Protein AF-0000000084339214 (afdb_homodimer)

pLDDT: mean 92.31, std 12.39, range [32.25, 98.81]

Nearest PDB structures (foldseek):
  2rc3-assembly2_B  TM=9.076E-01  e=1.197E-11  Nitrosomonas europaea ATCC 19718
  2ef7-assembly1_B-2  TM=7.495E-01  e=8.582E-13  Sulfurisphaera tokodaii str. 7
  2ef7-assembly1_A-2  TM=6.992E-01  e=1.395E-12  Sulfurisphaera tokodaii str. 7
  1pbj-assembly1_A  TM=8.982E-01  e=8.351E-11  Methanothermobacter thermautotrophicus str. Delta H
  6xyl-assembly1_F  TM=5.699E-01  e=2.642E-08  Toxoplasma gondii ME49

Radius of gyration: 18.7 Å; Cα contacts (8 Å, |Δi|>4): 569; chains: 2; bounding box: 54×54×38 Å

Solvent-accessible surface area (backbone atoms only — not comparable to full-atom values): 14047 Å² total; per-residue (Å²): 136,83,61,41,38,29,49,68,45,33,61,34,41,34,58,80,66,38,43,71,66,58,65,70,43,49,39,74,37,22,43,32,54,50,28,35,50,32,51,75,69,71,45,64,59,38,36,27,25,47,98,91,42,70,63,31,39,44,36,40,66,54,53,34,42,39,50,40,70,65,55,58,42,79,71,41,32,35,66,82,69,40,46,66,87,70,62,67,41,50,46,69,40,24,32,46,58,52,49,49,48,25,63,75,68,72,41,58,60,36,37,24,27,55,99,91,34,80,49,22,38,36,43,51,64,52,44,45,50,48,38,45,71,35,56,137,82,62,39,38,28,51,68,45,34,62,33,41,34,57,81,64,38,42,71,65,58,65,69,41,50,39,74,37,22,44,32,54,50,26,35,50,32,51,75,69,71,44,62,59,38,36,27,25,48,96,90,41,70,64,32,38,46,34,39,64,54,54,34,42,38,49,40,70,65,54,57,43,78,71,41,32,34,65,80,70,39,47,66,87,69,60,67,41,50,45,69,40,26,32,46,58,53,49,48,48,25,62,78,67,71,40,58,61,36,38,25,25,53,98,90,35,80,50,24,38,35,42,52,66,52,44,47,51,48,38,44,70,35,58

InterPro domains:
  IPR000644 CBS domain [PF00571] (14-67)
  IPR000644 CBS domain [PF00571] (80-132)
  IPR000644 CBS domain [PS51371] (82-135)
  IPR000644 CBS domain [SM00116] (21-68)
  IPR000644 CBS domain [SM00116] (85-132)
  IPR046342 CBS domain superfamily [G3DSA:3.10.580.10] (9-133)
  IPR046342 CBS domain superfamily [SSF54631] (14-132)
  IPR051257 Diverse Function CBS-Domain-Containing Protein [PTHR43080] (13-131)

Organism: Pseudonocardia thermophila (NCBI:txid1848)

Foldseek 3Di:
DPLAQPVVLQQFFPLVQFDWDDAQEEQFAFQVSVVVSCVVVVHFKGFYADPVGGQFMDGVVQSVVCVVVVHPRRGHGCNVRGHRPFAEEERNGGLNVVLVSCVVVVHQKHFYDDPRDGTGMDGVVSSVVSRSVSD/DPQALPVVLQQFFPLVQFDWDDAQEEQFAFQVSVVVSCVVVVHFKGFYADPVGGQFMDGVVQSVVCVVVVHPRRGHGCNVRGHRPFAEEERNGGLNVVLVSCVVVVHQKHFYDDPRDGTGMDGVVSSVVSRNVRD

Structure (mmCIF, N/CA/C/O backbone):
data_AF-0000000084339214-model_v1
#
loop_
_entity.id
_entity.type
_entity.pdbx_description
1 polymer 'CBS domain-containing protein'
#
loop_
_atom_site.group_PDB
_atom_site.id
_atom_site.type_symbol
_atom_site.label_atom_id
_atom_site.label_alt_id
_atom_site.label_comp_id
_atom_site.label_asym_id
_atom_site.label_entity_id
_atom_site.label_seq_id
_atom_site.pdbx_PDB_ins_code
_atom_site.Cartn_x
_atom_site.Cartn_y
_atom_site.Cartn_z
_atom_site.occupancy
_atom_site.B_iso_or_equiv
_atom_site.auth_seq_id
_atom_site.auth_comp_id
_atom_site.auth_asym_id
_atom_site.auth_atom_id
_atom_site.pdbx_PDB_model_num
ATOM 1 N N . MET A 1 1 ? -8.953 21.453 22.172 1 32.78 1 MET A N 1
ATOM 2 C CA . MET A 1 1 ? -7.516 21.234 22.016 1 32.78 1 MET A CA 1
ATOM 3 C C . MET A 1 1 ? -7.203 20.625 20.641 1 32.78 1 MET A C 1
ATOM 5 O O . MET A 1 1 ? -7.57 19.484 20.375 1 32.78 1 MET A O 1
ATOM 9 N N . THR A 1 2 ? -7.418 21.312 19.609 1 36.5 2 THR A N 1
ATOM 10 C CA . THR A 1 2 ? -7.699 21.25 18.172 1 36.5 2 THR A CA 1
ATOM 11 C C . THR A 1 2 ? -6.523 20.625 17.422 1 36.5 2 THR A C 1
ATOM 13 O O . THR A 1 2 ? -5.398 21.125 17.5 1 36.5 2 THR A O 1
ATOM 16 N N . ASP A 1 3 ? -6.41 19.312 17.172 1 39.59 3 ASP A N 1
ATOM 17 C CA . ASP A 1 3 ? -5.434 18.266 16.875 1 39.59 3 ASP A CA 1
ATOM 18 C C . ASP A 1 3 ? -4.723 18.547 15.547 1 39.59 3 ASP A C 1
ATOM 20 O O . ASP A 1 3 ? -5.289 18.312 14.469 1 39.59 3 ASP A O 1
ATOM 24 N N . THR A 1 4 ? -3.988 19.672 15.312 1 47.03 4 THR A N 1
ATOM 25 C CA . THR A 1 4 ? -3.207 20.297 14.25 1 47.03 4 THR A CA 1
ATOM 26 C C . THR A 1 4 ? -2.141 19.344 13.727 1 47.03 4 THR A C 1
ATOM 28 O O . THR A 1 4 ? -1.449 18.688 14.5 1 47.03 4 THR A O 1
ATOM 31 N N . ILE A 1 5 ? -2.305 18.75 12.539 1 51.34 5 ILE A N 1
ATOM 32 C CA . ILE A 1 5 ? -1.152 18.047 11.984 1 51.34 5 ILE A CA 1
ATOM 33 C C . ILE A 1 5 ? 0.118 18.844 12.242 1 51.34 5 ILE A C 1
ATOM 35 O O . ILE A 1 5 ? 0.119 20.078 12.109 1 51.34 5 ILE A O 1
ATOM 39 N N . ASP A 1 6 ? 0.95 18.422 12.984 1 59.5 6 ASP A N 1
ATOM 40 C CA . ASP A 1 6 ? 2.182 19.062 13.453 1 59.5 6 ASP A CA 1
ATOM 41 C C . ASP A 1 6 ? 3.053 19.5 12.281 1 59.5 6 ASP A C 1
ATOM 43 O O . ASP A 1 6 ? 3.672 18.672 11.617 1 59.5 6 ASP A O 1
ATOM 47 N N . ARG A 1 7 ? 2.846 20.766 11.523 1 68.12 7 ARG A N 1
ATOM 48 C CA . ARG A 1 7 ? 3.695 21.375 10.516 1 68.12 7 ARG A CA 1
ATOM 49 C C . ARG A 1 7 ? 5.168 21.078 10.773 1 68.12 7 ARG A C 1
ATOM 51 O O . ARG A 1 7 ? 5.961 20.984 9.836 1 68.12 7 ARG A O 1
ATOM 58 N N . ASP A 1 8 ? 5.332 21.062 11.984 1 81.81 8 ASP A N 1
ATOM 59 C CA . ASP A 1 8 ? 6.715 20.781 12.344 1 81.81 8 ASP A CA 1
ATOM 60 C C . ASP A 1 8 ? 7.133 19.391 11.852 1 81.81 8 ASP A C 1
ATOM 62 O O . ASP A 1 8 ? 8.211 19.219 11.281 1 81.81 8 ASP A O 1
ATOM 66 N N . ALA A 1 9 ? 6.215 18.562 11.891 1 85.25 9 ALA A N 1
ATOM 67 C CA . ALA A 1 9 ? 6.523 17.203 11.445 1 85.25 9 ALA A CA 1
ATOM 68 C C . ALA A 1 9 ? 6.656 17.156 9.922 1 85.25 9 ALA A C 1
ATOM 70 O O . ALA A 1 9 ? 7.547 16.484 9.398 1 85.25 9 ALA A O 1
ATOM 71 N N . ALA A 1 10 ? 5.836 17.875 9.18 1 91.25 10 ALA A N 1
ATOM 72 C CA . ALA A 1 10 ? 5.816 17.875 7.719 1 91.25 10 ALA A CA 1
ATOM 73 C C . ALA A 1 10 ? 7.121 18.422 7.152 1 91.25 10 ALA A C 1
ATOM 75 O O . ALA A 1 10 ? 7.559 18.016 6.074 1 91.25 10 ALA A O 1
ATOM 76 N N . ALA A 1 11 ? 7.742 19.25 7.91 1 93.94 11 ALA A N 1
ATOM 77 C CA . ALA A 1 11 ? 8.938 19.938 7.414 1 93.94 11 ALA A CA 1
ATOM 78 C C . ALA A 1 11 ? 10.203 19.172 7.801 1 93.94 11 ALA A C 1
ATOM 80 O O . ALA A 1 11 ? 11.297 19.5 7.332 1 93.94 11 ALA A O 1
ATOM 81 N N . GLN A 1 12 ? 10.078 18.188 8.688 1 95.19 12 GLN A N 1
ATOM 82 C CA . GLN A 1 12 ? 11.25 17.422 9.117 1 95.19 12 GLN A CA 1
ATOM 83 C C . GLN A 1 12 ? 11.852 16.641 7.949 1 95.19 12 GLN A C 1
ATOM 85 O O . GLN A 1 12 ? 11.156 16.297 6.996 1 95.19 12 GLN A O 1
ATOM 90 N N . PRO A 1 13 ? 13.172 16.516 8.047 1 97.94 13 PRO A N 1
ATOM 91 C CA . PRO A 1 13 ? 13.812 15.719 7 1 97.94 13 PRO A CA 1
ATOM 92 C C . PRO A 1 13 ? 13.359 14.258 7.008 1 97.94 13 PRO A C 1
ATOM 94 O O . PRO A 1 13 ? 13.148 13.68 8.07 1 97.94 13 PRO A O 1
ATOM 97 N N . VAL A 1 14 ? 13.242 13.656 5.777 1 97.94 14 VAL A N 1
ATOM 98 C CA . VAL A 1 14 ? 12.734 12.297 5.625 1 97.94 14 VAL A CA 1
ATOM 99 C C . VAL A 1 14 ? 13.672 11.312 6.32 1 97.94 14 VAL A C 1
ATOM 101 O O . VAL A 1 14 ? 13.258 10.219 6.719 1 97.94 14 VAL A O 1
ATOM 104 N N . LYS A 1 15 ? 14.922 11.648 6.551 1 97.25 15 LYS A N 1
ATOM 105 C CA . LYS A 1 15 ? 15.867 10.758 7.215 1 97.25 15 LYS A CA 1
ATOM 106 C C . LYS A 1 15 ? 15.406 10.43 8.633 1 97.25 15 LYS A C 1
ATOM 108 O O . LYS A 1 15 ? 15.859 9.445 9.219 1 97.25 15 LYS A O 1
ATOM 113 N N . THR A 1 16 ? 14.539 11.203 9.219 1 96.88 16 THR A N 1
ATOM 114 C CA . THR A 1 16 ? 14.094 10.984 10.586 1 96.88 16 THR A CA 1
ATOM 115 C C . THR A 1 16 ? 13.109 9.82 10.656 1 96.88 16 THR A C 1
ATOM 117 O O . THR A 1 16 ? 12.844 9.289 11.734 1 96.88 16 THR A O 1
ATOM 120 N N . ILE A 1 17 ? 12.57 9.367 9.453 1 97.06 17 ILE A N 1
ATOM 121 C CA . ILE A 1 17 ? 11.539 8.336 9.508 1 97.06 17 ILE A CA 1
ATOM 122 C C . ILE A 1 17 ? 11.922 7.176 8.594 1 97.06 17 ILE A C 1
ATOM 124 O O . ILE A 1 17 ? 11.234 6.156 8.547 1 97.06 17 ILE A O 1
ATOM 128 N N . MET A 1 18 ? 12.969 7.332 7.789 1 96.12 18 MET A N 1
ATOM 129 C CA . MET A 1 18 ? 13.32 6.281 6.84 1 96.12 18 MET A CA 1
ATOM 130 C C . MET A 1 18 ? 13.867 5.055 7.57 1 96.12 18 MET A C 1
ATOM 132 O O . MET A 1 18 ? 14.414 5.172 8.664 1 96.12 18 MET A O 1
ATOM 136 N N . ARG A 1 19 ? 13.625 3.939 7.035 1 92.88 19 ARG A N 1
ATOM 137 C CA . ARG A 1 19 ? 14.312 2.727 7.465 1 92.88 19 ARG A CA 1
ATOM 138 C C . ARG A 1 19 ? 15.656 2.586 6.766 1 92.88 19 ARG A C 1
ATOM 140 O O . ARG A 1 19 ? 15.75 2.703 5.543 1 92.88 19 ARG A O 1
ATOM 147 N N . ASP A 1 20 ? 16.625 2.365 7.574 1 83.94 20 ASP A N 1
ATOM 148 C CA . ASP A 1 20 ? 17.969 2.24 7.027 1 83.94 20 ASP A CA 1
ATOM 149 C C . ASP A 1 20 ? 18.094 0.996 6.152 1 83.94 20 ASP A C 1
ATOM 151 O O . ASP A 1 20 ? 17.312 0.045 6.301 1 83.94 20 ASP A O 1
ATOM 155 N N . THR A 1 21 ? 19.078 1.122 5.141 1 67.81 21 THR A N 1
ATOM 156 C CA . THR A 1 21 ? 19.312 0.255 3.99 1 67.81 21 THR A CA 1
ATOM 157 C C . THR A 1 21 ? 19.828 -1.107 4.438 1 67.81 21 THR A C 1
ATOM 159 O O . THR A 1 21 ? 20.828 -1.191 5.152 1 67.81 21 THR A O 1
ATOM 162 N N . LEU A 1 22 ? 19.016 -2.078 4.609 1 67.75 22 LEU A N 1
ATOM 163 C CA . LEU A 1 22 ? 19.578 -3.418 4.473 1 67.75 22 LEU A CA 1
ATOM 164 C C . LEU A 1 22 ? 18.828 -4.211 3.4 1 67.75 22 LEU A C 1
ATOM 166 O O . LEU A 1 22 ? 17.625 -4.055 3.236 1 67.75 22 LEU A O 1
ATOM 170 N N . ALA A 1 23 ? 19.703 -4.613 2.447 1 70.19 23 ALA A N 1
ATOM 171 C CA . ALA A 1 23 ? 19.141 -5.531 1.465 1 70.19 23 ALA A CA 1
ATOM 172 C C . ALA A 1 23 ? 18.281 -6.594 2.141 1 70.19 23 ALA A C 1
ATOM 174 O O . ALA A 1 23 ? 18.719 -7.242 3.094 1 70.19 23 ALA A O 1
ATOM 175 N N . ASP A 1 24 ? 17.062 -6.727 1.604 1 81.88 24 ASP A N 1
ATOM 176 C CA . ASP A 1 24 ? 16.094 -7.66 2.164 1 81.88 24 ASP A CA 1
ATOM 177 C C . ASP A 1 24 ? 16.172 -9.016 1.462 1 81.88 24 ASP A C 1
ATOM 179 O O . ASP A 1 24 ? 15.867 -10.047 2.061 1 81.88 24 ASP A O 1
ATOM 183 N N . VAL A 1 25 ? 16.609 -8.906 0.11 1 95.38 25 VAL A N 1
ATOM 184 C CA . VAL A 1 25 ? 16.672 -10.109 -0.721 1 95.38 25 VAL A CA 1
ATOM 185 C C . VAL A 1 25 ? 17.859 -10.008 -1.686 1 95.38 25 VAL A C 1
ATOM 187 O O . VAL A 1 25 ? 18.375 -8.914 -1.922 1 95.38 25 VAL A O 1
ATOM 190 N N . GLU A 1 26 ? 18.234 -11.117 -2.223 1 95.81 26 GLU A N 1
ATOM 191 C CA . GLU A 1 26 ? 19.328 -11.172 -3.189 1 95.81 26 GLU A CA 1
ATOM 192 C C . GLU A 1 26 ? 18.812 -11.164 -4.621 1 95.81 26 GLU A C 1
ATOM 194 O O . GLU A 1 26 ? 17.656 -11.531 -4.867 1 95.81 26 GLU A O 1
ATOM 199 N N . GLN A 1 27 ? 19.703 -10.781 -5.555 1 95.94 27 GLN A N 1
ATOM 200 C CA . GLN A 1 27 ? 19.312 -10.602 -6.949 1 95.94 27 GLN A CA 1
ATOM 201 C C . GLN A 1 27 ? 18.828 -11.914 -7.559 1 95.94 27 GLN A C 1
ATOM 203 O O . GLN A 1 27 ? 18.016 -11.914 -8.484 1 95.94 27 GLN A O 1
ATOM 208 N N . HIS A 1 28 ? 19.203 -13.094 -6.98 1 96.88 28 HIS A N 1
ATOM 209 C CA . HIS A 1 28 ? 18.875 -14.375 -7.586 1 96.88 28 HIS A CA 1
ATOM 210 C C . HIS A 1 28 ? 17.688 -15.031 -6.883 1 96.88 28 HIS A C 1
ATOM 212 O O . HIS A 1 28 ? 17.219 -16.094 -7.297 1 96.88 28 HIS A O 1
ATOM 218 N N . ASP A 1 29 ? 17.25 -14.406 -5.812 1 97.5 29 ASP A N 1
ATOM 219 C CA . ASP A 1 29 ? 16.062 -14.93 -5.148 1 97.5 29 ASP A CA 1
ATOM 220 C C . ASP A 1 29 ? 14.867 -14.969 -6.105 1 97.5 29 ASP A C 1
ATOM 222 O O . ASP A 1 29 ? 14.758 -14.133 -7 1 97.5 29 ASP A O 1
ATOM 226 N N . SER A 1 30 ? 13.969 -15.945 -5.98 1 98.56 30 SER A N 1
ATOM 227 C CA . SER A 1 30 ? 12.766 -16.047 -6.801 1 98.56 30 SER A CA 1
ATOM 228 C C . SER A 1 30 ? 11.719 -15.023 -6.367 1 98.56 30 SER A C 1
ATOM 230 O O . SER A 1 30 ? 11.805 -14.469 -5.266 1 98.56 30 SER A O 1
ATOM 232 N N . VAL A 1 31 ? 10.789 -14.812 -7.215 1 98.5 31 VAL A N 1
ATOM 233 C CA . VAL A 1 31 ? 9.68 -13.922 -6.879 1 98.5 31 VAL A CA 1
ATOM 234 C C . VAL A 1 31 ? 8.93 -14.469 -5.668 1 98.5 31 VAL A C 1
ATOM 236 O O . VAL A 1 31 ? 8.469 -13.695 -4.816 1 98.5 31 VAL A O 1
ATOM 239 N N . ARG A 1 32 ? 8.805 -15.742 -5.582 1 98.75 32 ARG A N 1
ATOM 240 C CA . ARG A 1 32 ? 8.148 -16.312 -4.41 1 98.75 32 ARG A CA 1
ATOM 241 C C . ARG A 1 32 ? 8.953 -16.047 -3.145 1 98.75 32 ARG A C 1
ATOM 243 O O . ARG A 1 32 ? 8.383 -15.789 -2.082 1 98.75 32 ARG A O 1
ATOM 250 N N . ASP A 1 33 ? 10.312 -16.156 -3.225 1 98.19 33 ASP A N 1
ATOM 251 C CA . ASP A 1 33 ? 11.156 -15.789 -2.092 1 98.19 33 ASP A CA 1
ATOM 252 C C . ASP A 1 33 ? 10.914 -14.336 -1.673 1 98.19 33 ASP A C 1
ATOM 254 O O . ASP A 1 33 ? 10.883 -14.023 -0.48 1 98.19 33 ASP A O 1
ATOM 258 N N . VAL A 1 34 ? 10.812 -13.516 -2.674 1 98.31 34 VAL A N 1
ATOM 259 C CA . VAL A 1 34 ? 10.531 -12.109 -2.41 1 98.31 34 VAL A CA 1
ATOM 260 C C . VAL A 1 34 ? 9.195 -11.977 -1.689 1 98.31 34 VAL A C 1
ATOM 262 O O . VAL A 1 34 ? 9.094 -11.273 -0.678 1 98.31 34 VAL A O 1
ATOM 265 N N . ALA A 1 35 ? 8.172 -12.648 -2.15 1 98.69 35 ALA A N 1
ATOM 266 C CA . ALA A 1 35 ? 6.855 -12.625 -1.515 1 98.69 35 ALA A CA 1
ATOM 267 C C . ALA A 1 35 ? 6.938 -13.109 -0.07 1 98.69 35 ALA A C 1
ATOM 269 O O . ALA A 1 35 ? 6.297 -12.539 0.818 1 98.69 35 ALA A O 1
ATOM 270 N N . ALA A 1 36 ? 7.73 -14.117 0.124 1 98.5 36 ALA A N 1
ATOM 271 C CA . ALA A 1 36 ? 7.91 -14.648 1.473 1 98.5 36 ALA A CA 1
ATOM 272 C C . ALA A 1 36 ? 8.539 -13.609 2.393 1 98.5 36 ALA A C 1
ATOM 274 O O . ALA A 1 36 ? 8.141 -13.469 3.551 1 98.5 36 ALA A O 1
ATOM 275 N N . GLU A 1 37 ? 9.531 -12.914 1.888 1 97.31 37 GLU A N 1
ATOM 276 C CA . GLU A 1 37 ? 10.195 -11.867 2.668 1 97.31 37 GLU A CA 1
ATOM 277 C C . GLU A 1 37 ? 9.227 -10.742 3.006 1 97.31 37 GLU A C 1
ATOM 279 O O . GLU A 1 37 ? 9.156 -10.297 4.152 1 97.31 37 GLU A O 1
ATOM 284 N N . LEU A 1 38 ? 8.461 -10.281 2.01 1 97.56 38 LEU A N 1
ATOM 285 C CA . LEU A 1 38 ? 7.469 -9.227 2.219 1 97.56 38 LEU A CA 1
ATOM 286 C C . LEU A 1 38 ? 6.469 -9.633 3.297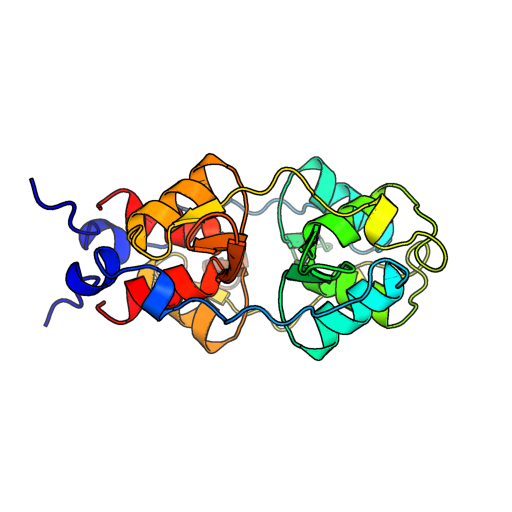 1 97.56 38 LEU A C 1
ATOM 288 O O . LEU A 1 38 ? 6.152 -8.836 4.184 1 97.56 38 LEU A O 1
ATOM 292 N N . THR A 1 39 ? 6.043 -10.852 3.242 1 97.75 39 THR A N 1
ATOM 293 C CA . THR A 1 39 ? 5.047 -11.375 4.172 1 97.75 39 THR A CA 1
ATOM 294 C C . THR A 1 39 ? 5.633 -11.5 5.574 1 97.75 39 THR A C 1
ATOM 296 O O . THR A 1 39 ? 5.031 -11.047 6.551 1 97.75 39 THR A O 1
ATOM 299 N N . ALA A 1 40 ? 6.809 -12.062 5.684 1 96.19 40 ALA A N 1
ATOM 300 C CA . ALA A 1 40 ? 7.449 -12.336 6.969 1 96.19 40 ALA A CA 1
ATOM 301 C C . ALA A 1 40 ? 7.754 -11.039 7.715 1 96.19 40 ALA A C 1
ATOM 303 O O . ALA A 1 40 ? 7.574 -10.961 8.93 1 96.19 40 ALA A O 1
ATOM 304 N N . ASP A 1 41 ? 8.18 -10.023 6.992 1 94 41 ASP A N 1
ATOM 305 C CA . ASP A 1 41 ? 8.594 -8.773 7.617 1 94 41 ASP A CA 1
ATOM 306 C C . ASP A 1 41 ? 7.445 -7.77 7.664 1 94 41 ASP A C 1
ATOM 308 O O . ASP A 1 41 ? 7.594 -6.672 8.203 1 94 41 ASP A O 1
ATOM 312 N N . GLU A 1 42 ? 6.328 -8.094 7.047 1 94.94 42 GLU A N 1
ATOM 313 C CA . GLU A 1 42 ? 5.148 -7.23 7.004 1 94.94 42 GLU A CA 1
ATOM 314 C C . GLU A 1 42 ? 5.484 -5.867 6.41 1 94.94 42 GLU A C 1
ATOM 316 O O . GLU A 1 42 ? 5.145 -4.832 6.988 1 94.94 42 GLU A O 1
ATOM 321 N N . ILE A 1 43 ? 6.207 -5.934 5.312 1 95.31 43 ILE A N 1
ATOM 322 C CA . ILE A 1 43 ? 6.578 -4.719 4.602 1 95.31 43 ILE A CA 1
ATOM 323 C C . ILE A 1 43 ? 6.059 -4.777 3.166 1 95.31 43 ILE A C 1
ATOM 325 O O . ILE A 1 43 ? 5.789 -5.863 2.643 1 95.31 43 ILE A O 1
ATOM 329 N N . GLY A 1 44 ? 5.91 -3.615 2.486 1 96.69 44 GLY A N 1
ATOM 330 C CA . GLY A 1 44 ? 5.27 -3.555 1.182 1 96.69 44 GLY A CA 1
ATOM 331 C C . GLY A 1 44 ? 6.262 -3.521 0.034 1 96.69 44 GLY A C 1
ATOM 332 O O . GLY A 1 44 ? 5.871 -3.609 -1.133 1 96.69 44 GLY A O 1
ATOM 333 N N . ALA A 1 45 ? 7.551 -3.391 0.427 1 97.12 45 ALA A N 1
ATOM 334 C CA . ALA A 1 45 ? 8.617 -3.373 -0.574 1 97.12 45 ALA A CA 1
ATOM 335 C C . ALA A 1 45 ? 9.945 -3.805 0.033 1 97.12 45 ALA A C 1
ATOM 337 O O . ALA A 1 45 ? 10.164 -3.654 1.237 1 97.12 45 ALA A O 1
ATOM 338 N N . VAL A 1 46 ? 10.789 -4.316 -0.862 1 96.69 46 VAL A N 1
ATOM 339 C CA . VAL A 1 46 ? 12.133 -4.723 -0.447 1 96.69 46 VAL A CA 1
ATOM 340 C C . VAL A 1 46 ? 13.164 -4.141 -1.409 1 96.69 46 VAL A C 1
ATOM 342 O O . VAL A 1 46 ? 12.883 -3.955 -2.596 1 96.69 46 VAL A O 1
ATOM 345 N N . LEU A 1 47 ? 14.297 -3.875 -0.827 1 96.38 47 LEU A N 1
ATOM 346 C CA . LEU A 1 47 ? 15.453 -3.566 -1.657 1 96.38 47 LEU A CA 1
ATOM 347 C C . LEU A 1 47 ? 16.141 -4.844 -2.135 1 96.38 47 LEU A C 1
ATOM 349 O O . LEU A 1 47 ? 16.297 -5.793 -1.362 1 96.38 47 LEU A O 1
ATOM 353 N N . VAL A 1 48 ? 16.422 -4.859 -3.383 1 96.5 48 VAL A N 1
ATOM 354 C CA . VAL A 1 48 ? 17.156 -5.98 -3.945 1 96.5 48 VAL A CA 1
ATOM 355 C C . VAL A 1 48 ? 18.656 -5.68 -3.91 1 96.5 48 VAL A C 1
ATOM 357 O O . VAL A 1 48 ? 19.109 -4.668 -4.453 1 96.5 48 VAL A O 1
ATOM 360 N N . GLY A 1 49 ? 19.344 -6.559 -3.318 1 94.5 49 GLY A N 1
ATOM 361 C CA . GLY A 1 49 ? 20.781 -6.363 -3.16 1 94.5 49 GLY A CA 1
ATOM 362 C C . GLY A 1 49 ? 21.578 -6.832 -4.363 1 94.5 49 GLY A C 1
ATOM 363 O O . GLY A 1 49 ? 21.234 -7.828 -4.996 1 94.5 49 GLY A O 1
ATOM 364 N N . GLY A 1 50 ? 22.609 -6.039 -4.699 1 89.31 50 GLY A N 1
ATOM 365 C CA . GLY A 1 50 ? 23.656 -6.418 -5.641 1 89.31 50 GLY A CA 1
ATOM 366 C C . GLY A 1 50 ? 25.047 -6.387 -5.035 1 89.31 50 GLY A C 1
ATOM 367 O O . GLY A 1 50 ? 25.188 -6.246 -3.818 1 89.31 50 GLY A O 1
ATOM 368 N N . PRO A 1 51 ? 26.016 -6.602 -5.859 1 87.5 51 PRO A N 1
ATOM 369 C CA . PRO A 1 51 ? 27.406 -6.68 -5.371 1 87.5 51 PRO A CA 1
ATOM 370 C C . PRO A 1 51 ? 27.844 -5.402 -4.664 1 87.5 51 PRO A C 1
ATOM 372 O O . PRO A 1 51 ? 28.609 -5.465 -3.699 1 87.5 51 PRO A O 1
ATOM 375 N N . MET A 1 52 ? 27.391 -4.223 -4.996 1 86.56 52 MET A N 1
ATOM 376 C CA . MET A 1 52 ? 27.875 -2.955 -4.461 1 86.56 52 MET A CA 1
ATOM 377 C C . MET A 1 52 ? 26.781 -2.236 -3.674 1 86.56 52 MET A C 1
ATOM 379 O O . MET A 1 52 ? 26.875 -1.03 -3.439 1 86.56 52 MET A O 1
ATOM 383 N N . GLY A 1 53 ? 25.75 -2.971 -3.344 1 88.88 53 GLY A N 1
ATOM 384 C CA . GLY A 1 53 ? 24.641 -2.361 -2.645 1 88.88 53 GLY A CA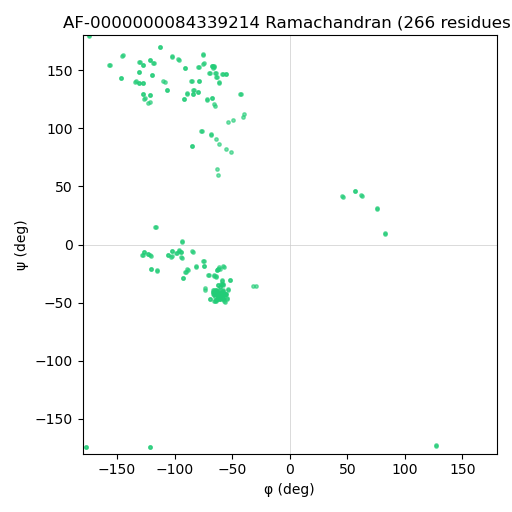 1
ATOM 385 C C . GLY A 1 53 ? 23.297 -2.609 -3.324 1 88.88 53 GLY A C 1
ATOM 386 O O . GLY A 1 53 ? 23.219 -3.41 -4.258 1 88.88 53 GLY A O 1
ATOM 387 N N . PRO A 1 54 ? 22.297 -1.956 -2.818 1 92.5 54 PRO A N 1
ATOM 388 C CA . PRO A 1 54 ? 20.984 -2.148 -3.418 1 92.5 54 PRO A CA 1
ATOM 389 C C . PRO A 1 54 ? 20.922 -1.714 -4.879 1 92.5 54 PRO A C 1
ATOM 391 O O . PRO A 1 54 ? 21.438 -0.649 -5.23 1 92.5 54 PRO A O 1
ATOM 394 N N . ILE A 1 55 ? 20.234 -2.496 -5.695 1 91.56 55 ILE A N 1
ATOM 395 C CA . ILE A 1 55 ? 20.266 -2.238 -7.129 1 91.56 55 ILE A CA 1
ATOM 396 C C . ILE A 1 55 ? 18.844 -2.043 -7.641 1 91.56 55 ILE A C 1
ATOM 398 O O . ILE A 1 55 ? 18.625 -1.699 -8.805 1 91.56 55 ILE A O 1
ATOM 402 N N . GLY A 1 56 ? 17.812 -2.273 -6.875 1 94.88 56 GLY A N 1
ATOM 403 C CA . GLY A 1 56 ? 16.422 -2.143 -7.281 1 94.88 56 GLY A CA 1
ATOM 404 C C . GLY A 1 56 ? 15.445 -2.35 -6.145 1 94.88 56 GLY A C 1
ATOM 405 O O . GLY A 1 56 ? 15.852 -2.523 -4.992 1 94.88 56 GLY A O 1
ATOM 406 N N . VAL A 1 57 ? 14.195 -2.225 -6.496 1 96.94 57 VAL A N 1
ATOM 407 C CA . VAL A 1 57 ? 13.125 -2.406 -5.52 1 96.94 57 VAL A CA 1
ATOM 408 C C . VAL A 1 57 ? 12.07 -3.359 -6.074 1 96.94 57 VAL A C 1
ATOM 410 O O . VAL A 1 57 ? 11.789 -3.352 -7.277 1 96.94 57 VAL A O 1
ATOM 413 N N . LEU A 1 58 ? 11.578 -4.219 -5.25 1 97.69 58 LEU A N 1
ATOM 414 C CA . LEU A 1 58 ? 10.375 -4.992 -5.527 1 97.69 58 LEU A CA 1
ATOM 415 C C . LEU A 1 58 ? 9.312 -4.75 -4.461 1 97.69 58 LEU A C 1
ATOM 417 O O . LEU A 1 58 ? 9.609 -4.809 -3.264 1 97.69 58 LEU A O 1
ATOM 421 N N . SER A 1 59 ? 8.117 -4.418 -4.863 1 97.5 59 SER A N 1
ATOM 422 C CA . SER A 1 59 ? 7.008 -4.156 -3.951 1 97.5 59 SER A CA 1
ATOM 423 C C . SER A 1 59 ? 5.918 -5.215 -4.082 1 97.5 59 SER A C 1
ATOM 425 O O . SER A 1 59 ? 5.988 -6.082 -4.957 1 97.5 59 SER A O 1
ATOM 427 N N . GLU A 1 60 ? 4.961 -5.164 -3.129 1 98.31 60 GLU A N 1
ATOM 428 C CA . GLU A 1 60 ? 3.781 -6.02 -3.236 1 98.31 60 GLU A CA 1
ATOM 429 C C . GLU A 1 60 ? 3.096 -5.844 -4.59 1 98.31 60 GLU A C 1
ATOM 431 O O . GLU A 1 60 ? 2.676 -6.824 -5.207 1 98.31 60 GLU A O 1
ATOM 436 N N . ARG A 1 61 ? 3.043 -4.656 -5.086 1 98.12 61 ARG A N 1
ATOM 437 C CA . ARG A 1 61 ? 2.43 -4.391 -6.383 1 98.12 61 ARG A CA 1
ATOM 438 C C . ARG A 1 61 ? 3.162 -5.133 -7.496 1 98.12 61 ARG A C 1
ATOM 440 O O . ARG A 1 61 ? 2.533 -5.66 -8.414 1 98.12 61 ARG A O 1
ATOM 447 N N . ASP A 1 62 ? 4.426 -5.121 -7.461 1 98.12 62 ASP A N 1
ATOM 448 C CA . ASP A 1 62 ? 5.195 -5.852 -8.461 1 98.12 62 ASP A CA 1
ATOM 449 C C . ASP A 1 62 ? 4.836 -7.336 -8.453 1 98.12 62 ASP A C 1
ATOM 451 O O . ASP A 1 62 ? 4.637 -7.934 -9.516 1 98.12 62 ASP A O 1
ATOM 455 N N . VAL A 1 63 ? 4.789 -7.938 -7.242 1 98.75 63 VAL A N 1
ATOM 456 C CA . VAL A 1 63 ? 4.465 -9.359 -7.121 1 98.75 63 VAL A CA 1
ATOM 457 C C . VAL A 1 63 ? 3.068 -9.617 -7.684 1 98.75 63 VAL A C 1
ATOM 459 O O . VAL A 1 63 ? 2.863 -10.562 -8.445 1 98.75 63 VAL A O 1
ATOM 462 N N . VAL A 1 64 ? 2.131 -8.781 -7.355 1 98.81 64 VAL A N 1
ATOM 463 C CA . VAL A 1 64 ? 0.748 -8.945 -7.793 1 98.81 64 VAL A CA 1
ATOM 464 C C . VAL A 1 64 ? 0.668 -8.82 -9.312 1 98.81 64 VAL A C 1
ATOM 466 O O . VAL A 1 64 ? -0.052 -9.578 -9.969 1 98.81 64 VAL A O 1
ATOM 469 N N . THR A 1 65 ? 1.41 -7.883 -9.867 1 98.62 65 THR A N 1
ATOM 470 C CA . THR A 1 65 ? 1.452 -7.719 -11.312 1 98.62 65 THR A CA 1
ATOM 471 C C . THR A 1 65 ? 2.002 -8.977 -11.984 1 98.62 65 THR A C 1
ATOM 473 O O . THR A 1 65 ? 1.468 -9.43 -13 1 98.62 65 THR A O 1
ATOM 476 N N . LEU A 1 66 ? 3.01 -9.539 -11.414 1 98.75 66 LEU A N 1
ATOM 477 C CA . LEU A 1 66 ? 3.604 -10.75 -11.961 1 98.75 66 LEU A CA 1
ATOM 478 C C . LEU A 1 66 ? 2.631 -11.922 -11.867 1 98.75 66 LEU A C 1
ATOM 480 O O . LEU A 1 66 ? 2.57 -12.766 -12.766 1 98.75 66 LEU A O 1
ATOM 484 N N . VAL A 1 67 ? 1.911 -12.031 -10.734 1 98.69 67 VAL A N 1
ATOM 485 C CA . VAL A 1 67 ? 0.868 -13.047 -10.594 1 98.69 67 VAL A CA 1
ATOM 486 C C . VAL A 1 67 ? -0.155 -12.891 -11.719 1 98.69 67 VAL A C 1
ATOM 488 O O . VAL A 1 67 ? -0.503 -13.867 -12.383 1 98.69 67 VAL A O 1
ATOM 491 N N . ALA A 1 68 ? -0.631 -11.656 -11.93 1 98.62 68 ALA A N 1
ATOM 492 C CA . ALA A 1 68 ? -1.64 -11.375 -12.945 1 98.62 68 ALA A CA 1
ATOM 493 C C . ALA A 1 68 ? -1.158 -11.805 -14.328 1 98.62 68 ALA A C 1
ATOM 495 O O . ALA A 1 68 ? -1.95 -12.273 -15.148 1 98.62 68 ALA A O 1
ATOM 496 N N . MET A 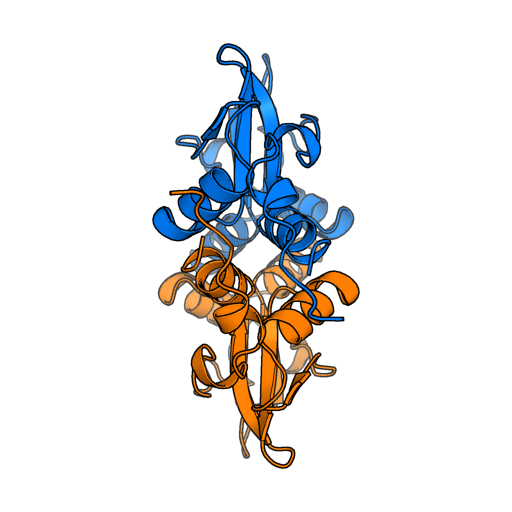1 69 ? 0.097 -11.68 -14.547 1 98.06 69 MET A N 1
ATOM 497 C CA . MET A 1 69 ? 0.682 -11.953 -15.859 1 98.06 69 MET A CA 1
ATOM 498 C C . MET A 1 69 ? 0.975 -13.438 -16.016 1 98.06 69 MET A C 1
ATOM 500 O O . MET A 1 69 ? 1.396 -13.875 -17.094 1 98.06 69 MET A O 1
ATOM 504 N N . GLY A 1 70 ? 0.796 -14.203 -14.984 1 97.69 70 GLY A N 1
ATOM 505 C CA . GLY A 1 70 ? 1.038 -15.633 -15.055 1 97.69 70 GLY A CA 1
ATOM 506 C C . GLY A 1 70 ? 2.512 -15.992 -15.039 1 97.69 70 GLY A C 1
ATOM 507 O O . GLY A 1 70 ? 2.92 -17 -15.633 1 97.69 70 GLY A O 1
ATOM 508 N N . ALA A 1 71 ? 3.293 -15.164 -14.375 1 97.56 71 ALA A N 1
ATOM 509 C CA . ALA A 1 71 ? 4.734 -15.398 -14.305 1 97.56 71 ALA A CA 1
ATOM 510 C C . ALA A 1 71 ? 5.047 -16.672 -13.539 1 97.56 71 ALA A C 1
ATOM 512 O O . ALA A 1 71 ? 4.234 -17.141 -12.734 1 97.56 71 ALA A O 1
ATOM 513 N N . ASP A 1 72 ? 6.18 -17.266 -13.859 1 98 72 ASP A N 1
ATOM 514 C CA . ASP A 1 72 ? 6.711 -18.375 -13.078 1 98 72 ASP A CA 1
ATOM 515 C C . ASP A 1 72 ? 7.348 -17.875 -11.781 1 98 72 ASP A C 1
ATOM 517 O O . ASP A 1 72 ? 8.547 -17.578 -11.75 1 98 72 ASP A O 1
ATOM 521 N N . LEU A 1 73 ? 6.676 -17.906 -10.695 1 98.25 73 LEU A N 1
ATOM 522 C CA . LEU A 1 73 ? 7.043 -17.25 -9.445 1 98.25 73 LEU A CA 1
ATOM 523 C C . LEU A 1 73 ? 8.188 -18 -8.758 1 98.25 73 LEU A C 1
ATOM 525 O O . LEU A 1 73 ? 8.859 -17.438 -7.891 1 98.25 73 LEU A O 1
ATOM 529 N N . ASP A 1 74 ? 8.383 -19.203 -9.133 1 98.06 74 ASP A N 1
ATOM 530 C CA . ASP A 1 74 ? 9.414 -20.031 -8.508 1 98.06 74 ASP A CA 1
ATOM 531 C C . ASP A 1 74 ? 10.758 -19.844 -9.211 1 98.06 74 ASP A C 1
ATOM 533 O O . ASP A 1 74 ? 11.812 -20.047 -8.609 1 98.06 74 ASP A O 1
ATOM 537 N N . ASN A 1 75 ? 10.648 -19.375 -10.5 1 98.12 75 ASN A N 1
ATOM 538 C CA . ASN A 1 75 ? 11.891 -19.391 -11.266 1 98.12 75 ASN A CA 1
ATOM 539 C C . ASN A 1 75 ? 12.273 -17.984 -11.727 1 98.12 75 ASN A C 1
ATOM 541 O O . ASN A 1 75 ? 13.422 -17.734 -12.102 1 98.12 75 ASN A O 1
ATOM 545 N N . GLU A 1 76 ? 11.305 -17.094 -11.773 1 97.94 76 GLU A N 1
ATOM 546 C CA . GLU A 1 76 ? 11.656 -15.711 -12.094 1 97.94 76 GLU A CA 1
ATOM 547 C C . GLU A 1 76 ? 12.477 -15.07 -10.977 1 97.94 76 GLU A C 1
ATOM 549 O O . GLU A 1 76 ? 12.07 -15.086 -9.812 1 97.94 76 GLU A O 1
ATOM 554 N N . GLN A 1 77 ? 13.648 -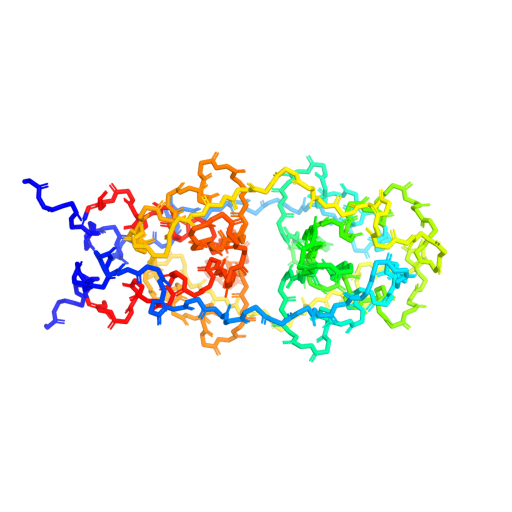14.523 -11.359 1 97.94 77 GLN A N 1
ATOM 555 C CA . GLN A 1 77 ? 14.57 -13.984 -10.367 1 97.94 77 GLN A CA 1
ATOM 556 C C . GLN A 1 77 ? 14.305 -12.5 -10.117 1 97.94 77 GLN A C 1
ATOM 558 O O . GLN A 1 77 ? 13.906 -11.773 -11.031 1 97.94 77 GLN A O 1
ATOM 563 N N . ALA A 1 78 ? 14.617 -12.055 -8.961 1 98 78 ALA A N 1
ATOM 564 C CA . ALA A 1 78 ? 14.398 -10.672 -8.531 1 98 78 ALA A CA 1
ATOM 565 C C . ALA A 1 78 ? 15.062 -9.688 -9.484 1 98 78 ALA A C 1
ATOM 567 O O . ALA A 1 78 ? 14.453 -8.695 -9.883 1 98 78 ALA A O 1
ATOM 568 N N . GLN A 1 79 ? 16.25 -9.945 -9.93 1 96.62 79 GLN A N 1
ATOM 569 C CA . GLN A 1 79 ? 17 -9.016 -10.758 1 96.62 79 GLN A CA 1
ATOM 570 C C . GLN A 1 79 ? 16.328 -8.812 -12.109 1 96.62 79 GLN A C 1
ATOM 572 O O . GLN A 1 79 ? 16.453 -7.75 -12.727 1 96.62 79 GLN A O 1
ATOM 577 N N . ALA A 1 80 ? 15.594 -9.773 -12.57 1 97.56 80 ALA A N 1
ATOM 578 C CA . ALA A 1 80 ? 14.969 -9.719 -13.891 1 97.56 80 ALA A CA 1
ATOM 579 C C . ALA A 1 80 ? 13.672 -8.906 -13.844 1 97.56 80 ALA A C 1
ATOM 581 O O . ALA A 1 80 ? 13.188 -8.445 -14.875 1 97.56 80 ALA A O 1
ATOM 582 N N . VAL A 1 81 ? 13.094 -8.711 -12.625 1 97.81 81 VAL A N 1
ATOM 583 C CA . VAL A 1 81 ? 11.75 -8.148 -12.586 1 97.81 81 VAL A CA 1
ATOM 584 C C . VAL A 1 81 ? 11.727 -6.926 -11.672 1 97.81 81 VAL A C 1
ATOM 586 O O . VAL A 1 81 ? 10.703 -6.234 -11.57 1 97.81 81 VAL A O 1
ATOM 589 N N . MET A 1 82 ? 12.797 -6.648 -11 1 96.69 82 MET A N 1
ATOM 590 C CA . MET A 1 82 ? 12.828 -5.523 -10.07 1 96.69 82 MET A CA 1
ATOM 591 C C . MET A 1 82 ? 12.727 -4.195 -10.812 1 96.69 82 MET A C 1
ATOM 593 O O . MET A 1 82 ? 13.062 -4.113 -11.992 1 96.69 82 MET A O 1
ATOM 597 N N . THR A 1 83 ? 12.219 -3.209 -10.117 1 95.94 83 THR A N 1
ATOM 598 C CA . THR A 1 83 ? 12.211 -1.844 -10.633 1 95.94 83 THR A CA 1
ATOM 599 C C . THR A 1 83 ? 13.578 -1.19 -10.438 1 95.94 83 THR A C 1
ATOM 601 O O . THR A 1 83 ? 14.133 -1.216 -9.336 1 95.94 83 THR A O 1
ATOM 604 N N . THR A 1 84 ? 14.117 -0.579 -11.5 1 94.31 84 THR A N 1
ATOM 605 C CA . THR A 1 84 ? 15.438 0.028 -11.406 1 94.31 84 THR A CA 1
ATOM 606 C C . THR A 1 84 ? 15.352 1.541 -11.586 1 94.31 84 THR A C 1
ATOM 608 O O . THR A 1 84 ? 16.312 2.264 -11.281 1 94.31 84 THR A O 1
ATOM 611 N N . ASP A 1 85 ? 14.32 2.033 -12.211 1 93.31 85 ASP A N 1
ATOM 612 C CA . ASP A 1 85 ? 14.062 3.469 -12.281 1 93.31 85 ASP A CA 1
ATOM 613 C C . ASP A 1 85 ? 13.305 3.947 -11.047 1 93.31 85 ASP A C 1
ATOM 615 O O . ASP A 1 85 ? 12.094 4.172 -11.102 1 93.31 85 ASP A O 1
ATOM 619 N N . LEU A 1 86 ? 14.047 4.219 -10.023 1 94.06 86 LEU A N 1
ATOM 620 C CA . LEU A 1 86 ? 13.484 4.395 -8.695 1 94.06 86 LEU A CA 1
ATOM 621 C C . LEU A 1 86 ? 13.102 5.852 -8.453 1 94.06 86 LEU A C 1
ATOM 623 O O . LEU A 1 86 ? 13.867 6.762 -8.781 1 94.06 86 LEU A O 1
ATOM 627 N N . VAL A 1 87 ? 11.938 6.117 -8.008 1 96.5 87 VAL A N 1
ATOM 628 C CA . VAL A 1 87 ? 11.609 7.402 -7.398 1 96.5 87 VAL A CA 1
ATOM 629 C C . VAL A 1 87 ? 12.391 7.574 -6.098 1 96.5 87 VAL A C 1
ATOM 631 O O . VAL A 1 87 ? 12.32 6.727 -5.207 1 96.5 87 VAL A O 1
ATOM 634 N N . SER A 1 88 ? 13.195 8.617 -6.035 1 96.81 88 SER A N 1
ATOM 635 C CA . SER A 1 88 ? 14.094 8.766 -4.895 1 96.81 88 SER A CA 1
ATOM 636 C C . SER A 1 88 ? 14.008 10.164 -4.297 1 96.81 88 SER A C 1
ATOM 638 O O . SER A 1 88 ? 13.555 11.102 -4.957 1 96.81 88 SER A O 1
ATOM 640 N N . ALA A 1 89 ? 14.375 10.25 -3.09 1 97.94 89 ALA A N 1
ATOM 641 C CA . ALA A 1 89 ? 14.477 11.508 -2.357 1 97.94 89 ALA A CA 1
ATOM 642 C C . ALA A 1 89 ? 15.852 11.656 -1.713 1 97.94 89 ALA A C 1
ATOM 644 O O . ALA A 1 89 ? 16.531 10.672 -1.462 1 97.94 89 ALA A O 1
ATOM 645 N N . ASP A 1 90 ? 16.219 12.891 -1.513 1 98.31 90 ASP A N 1
ATOM 646 C CA . ASP A 1 90 ? 17.406 13.172 -0.71 1 98.31 90 ASP A CA 1
ATOM 647 C C . ASP A 1 90 ? 17.094 13.055 0.781 1 98.31 90 ASP A C 1
ATOM 649 O O . ASP A 1 90 ? 15.984 13.344 1.215 1 98.31 90 ASP A O 1
ATOM 653 N N . VAL A 1 91 ? 18.172 12.711 1.587 1 97.5 91 VAL A N 1
ATOM 654 C CA . VAL A 1 91 ? 17.984 12.508 3.021 1 97.5 91 VAL A CA 1
ATOM 655 C C . VAL A 1 91 ? 17.406 13.773 3.652 1 97.5 91 VAL A C 1
ATOM 657 O O . VAL A 1 91 ? 16.766 13.711 4.707 1 97.5 91 VAL A O 1
ATOM 660 N N . HIS A 1 92 ? 17.5 14.984 2.992 1 98.12 92 HIS A N 1
ATOM 661 C CA . HIS A 1 92 ? 17.094 16.25 3.592 1 98.12 92 HIS A CA 1
ATOM 662 C C . HIS A 1 92 ? 15.742 16.703 3.061 1 98.12 92 HIS A C 1
ATOM 664 O O . HIS A 1 92 ? 15.195 17.719 3.523 1 98.12 92 HIS A O 1
ATOM 670 N N . ASP A 1 93 ? 15.242 16.047 2.035 1 98 93 ASP A N 1
ATOM 671 C CA . ASP A 1 93 ? 13.906 16.391 1.573 1 98 93 ASP A CA 1
ATOM 672 C C . ASP A 1 93 ? 12.891 16.297 2.709 1 98 93 ASP A C 1
ATOM 674 O O . ASP A 1 93 ? 13.031 15.453 3.602 1 98 93 ASP A O 1
ATOM 678 N N . SER A 1 94 ? 11.875 17.109 2.736 1 97.38 94 SER A N 1
ATOM 679 C CA . SER A 1 94 ? 10.898 17.125 3.816 1 97.38 94 SER A CA 1
ATOM 680 C C . SER A 1 94 ? 9.953 15.922 3.709 1 97.38 94 SER A C 1
ATOM 682 O O . SER A 1 94 ? 9.711 15.414 2.613 1 97.38 94 SER A O 1
ATOM 684 N N . ILE A 1 95 ? 9.406 15.555 4.801 1 96.62 95 ILE A N 1
ATOM 685 C CA . ILE A 1 95 ? 8.43 14.469 4.863 1 96.62 95 ILE A CA 1
ATOM 686 C C . ILE A 1 95 ? 7.25 14.789 3.955 1 96.62 95 ILE A C 1
ATOM 688 O O . ILE A 1 95 ? 6.789 13.93 3.201 1 96.62 95 ILE A O 1
ATOM 692 N N . ALA A 1 96 ? 6.805 16.016 3.924 1 95.69 96 ALA A N 1
ATOM 693 C CA . ALA A 1 96 ? 5.68 16.422 3.084 1 95.69 96 ALA A CA 1
ATOM 694 C C . ALA A 1 96 ? 6.023 16.281 1.604 1 95.69 96 ALA A C 1
ATOM 696 O O . ALA A 1 96 ? 5.215 15.797 0.811 1 95.69 96 ALA A O 1
ATOM 697 N N . ASP A 1 97 ? 7.227 16.734 1.221 1 96.81 97 ASP A N 1
ATOM 698 C CA . ASP A 1 97 ? 7.645 16.641 -0.175 1 96.81 97 ASP A CA 1
ATOM 699 C C . ASP A 1 97 ? 7.707 15.188 -0.643 1 96.81 97 ASP A C 1
ATOM 701 O O . ASP A 1 97 ? 7.316 14.875 -1.771 1 96.81 97 ASP A O 1
ATOM 705 N N . VAL A 1 98 ? 8.195 14.352 0.236 1 98.19 98 VAL A N 1
ATOM 706 C CA . VAL A 1 98 ? 8.273 12.938 -0.098 1 98.19 98 VAL A CA 1
ATOM 707 C C . VAL A 1 98 ? 6.863 12.359 -0.244 1 98.19 98 VAL A C 1
ATOM 709 O O . VAL A 1 98 ? 6.59 11.594 -1.171 1 98.19 98 VAL A O 1
ATOM 712 N N . GLY A 1 99 ? 5.98 12.719 0.648 1 97.5 99 GLY A N 1
ATOM 713 C CA . GLY A 1 99 ? 4.59 12.32 0.502 1 97.5 99 GLY A CA 1
ATOM 714 C C . GLY A 1 99 ? 3.977 12.75 -0.815 1 97.5 99 GLY A C 1
ATOM 715 O O . GLY A 1 99 ? 3.279 11.977 -1.469 1 97.5 99 GLY A O 1
ATOM 716 N N . ARG A 1 100 ? 4.238 13.984 -1.238 1 97.25 100 ARG A N 1
ATOM 717 C CA . ARG A 1 100 ? 3.723 14.492 -2.506 1 97.25 100 ARG A CA 1
ATOM 718 C C . ARG A 1 100 ? 4.297 13.711 -3.682 1 97.25 100 ARG A C 1
ATOM 720 O O . ARG A 1 100 ? 3.59 13.438 -4.656 1 97.25 100 ARG A O 1
ATOM 727 N N . GLN A 1 101 ? 5.531 13.398 -3.602 1 98 101 GLN A N 1
ATOM 728 C CA . GLN A 1 101 ? 6.164 12.594 -4.641 1 98 101 GLN A CA 1
ATOM 729 C C . GLN A 1 101 ? 5.457 11.25 -4.797 1 98 101 GLN A C 1
ATOM 731 O O . GLN A 1 101 ? 5.258 10.773 -5.918 1 98 101 GLN A O 1
ATOM 736 N N . MET A 1 102 ? 5.121 10.648 -3.633 1 98.38 102 MET A N 1
ATOM 737 C CA . MET A 1 102 ? 4.418 9.367 -3.676 1 98.38 102 MET A CA 1
ATOM 738 C C . MET A 1 102 ? 3.082 9.5 -4.398 1 98.38 102 MET A C 1
ATOM 740 O O . MET A 1 102 ? 2.734 8.664 -5.23 1 98.38 102 MET A O 1
ATOM 744 N N . ILE A 1 103 ? 2.41 10.531 -4.059 1 97.31 103 ILE A N 1
ATOM 745 C CA . ILE A 1 103 ? 1.101 10.766 -4.66 1 97.31 103 ILE A CA 1
ATOM 746 C C . ILE A 1 103 ? 1.257 11.023 -6.156 1 97.31 103 ILE A C 1
ATOM 748 O O . ILE A 1 103 ? 0.591 10.383 -6.977 1 97.31 103 ILE A O 1
ATOM 752 N N . GLU A 1 104 ? 2.127 11.859 -6.566 1 96.88 104 GLU A N 1
ATOM 753 C CA . GLU A 1 104 ? 2.318 12.305 -7.945 1 96.88 104 GLU A CA 1
ATOM 754 C C . GLU A 1 104 ? 2.803 11.156 -8.828 1 96.88 104 GLU A C 1
ATOM 756 O O . GLU A 1 104 ? 2.383 11.031 -9.984 1 96.88 104 GLU A O 1
ATOM 761 N N . ASN A 1 105 ? 3.658 10.359 -8.273 1 97.31 105 ASN A N 1
ATOM 762 C CA . ASN A 1 105 ? 4.262 9.289 -9.062 1 97.31 105 ASN A CA 1
ATOM 763 C C . ASN A 1 105 ? 3.525 7.969 -8.875 1 97.31 105 ASN A C 1
ATOM 765 O O . ASN A 1 105 ? 3.918 6.949 -9.445 1 97.31 105 ASN A O 1
ATOM 769 N N . ARG A 1 106 ? 2.533 7.922 -7.984 1 96.5 106 ARG A N 1
ATOM 770 C CA . ARG A 1 106 ? 1.695 6.754 -7.723 1 96.5 106 ARG A CA 1
ATOM 771 C C . ARG A 1 106 ? 2.529 5.59 -7.203 1 96.5 106 ARG A C 1
ATOM 773 O O . ARG A 1 106 ? 2.387 4.457 -7.672 1 96.5 106 ARG A O 1
ATOM 780 N N . VAL A 1 107 ? 3.451 5.926 -6.305 1 97.31 107 VAL A N 1
ATOM 781 C CA . VAL A 1 107 ? 4.23 4.91 -5.605 1 97.31 107 VAL A CA 1
ATOM 782 C C . VAL A 1 107 ? 3.973 5 -4.105 1 97.31 107 VAL A C 1
ATOM 784 O O . VAL A 1 107 ? 3.598 6.062 -3.598 1 97.31 107 VAL A O 1
ATOM 787 N N . ARG A 1 108 ? 4.195 3.896 -3.389 1 97.81 108 ARG A N 1
ATOM 788 C CA . ARG A 1 108 ? 3.961 3.861 -1.949 1 97.81 108 ARG A CA 1
ATOM 789 C C . ARG A 1 108 ? 5.277 3.875 -1.18 1 97.81 108 ARG A C 1
ATOM 791 O O . ARG A 1 108 ? 5.281 3.943 0.051 1 97.81 108 ARG A O 1
ATOM 798 N N . HIS A 1 109 ? 6.359 3.719 -1.953 1 97.38 109 HIS A N 1
ATOM 799 C CA . HIS A 1 109 ? 7.695 3.709 -1.365 1 97.38 109 HIS A CA 1
ATOM 800 C C . HIS A 1 109 ? 8.648 4.598 -2.152 1 97.38 109 HIS A C 1
ATOM 802 O O . HIS A 1 109 ? 8.609 4.629 -3.385 1 97.38 109 HIS A O 1
ATOM 808 N N . VAL A 1 110 ? 9.453 5.266 -1.426 1 97.69 110 VAL A N 1
ATOM 809 C CA . VAL A 1 110 ? 10.484 6.113 -2.006 1 97.69 110 VAL A CA 1
ATOM 810 C C . VAL A 1 110 ? 11.844 5.758 -1.402 1 97.69 110 VAL A C 1
ATOM 812 O O . VAL A 1 110 ? 11.969 5.625 -0.183 1 97.69 110 VAL A O 1
ATOM 815 N N . VAL A 1 111 ? 12.797 5.547 -2.258 1 96.94 111 VAL A N 1
ATOM 816 C CA . VAL A 1 111 ? 14.156 5.277 -1.809 1 96.94 111 VAL A CA 1
ATOM 817 C C . VAL A 1 111 ? 14.844 6.586 -1.417 1 96.94 111 VAL A C 1
ATOM 819 O O . VAL A 1 111 ? 14.641 7.617 -2.064 1 96.94 111 VAL A O 1
ATOM 822 N N . VAL A 1 112 ? 15.602 6.531 -0.366 1 97.25 112 VAL A N 1
ATOM 823 C CA . VAL A 1 112 ? 16.297 7.719 0.125 1 97.25 112 VAL A CA 1
ATOM 824 C C . VAL A 1 112 ? 17.781 7.617 -0.194 1 97.25 112 VAL A C 1
ATOM 826 O O . VAL A 1 112 ? 18.406 6.578 0.042 1 97.25 112 VAL A O 1
ATOM 829 N N . ARG A 1 113 ? 18.281 8.688 -0.706 1 96.56 113 ARG A N 1
ATOM 830 C CA . ARG A 1 113 ? 19.672 8.703 -1.136 1 96.56 113 ARG A CA 1
ATOM 831 C C . ARG A 1 113 ? 20.469 9.758 -0.373 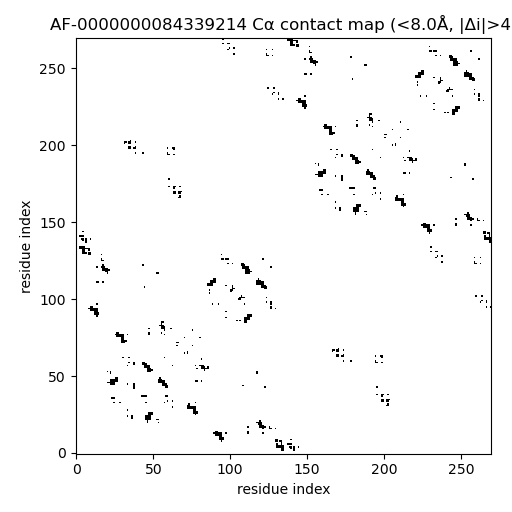1 96.56 113 ARG A C 1
ATOM 833 O O . ARG A 1 113 ? 19.922 10.766 0.058 1 96.56 113 ARG A O 1
ATOM 840 N N . LYS A 1 114 ? 21.719 9.414 -0.148 1 95 114 LYS A N 1
ATOM 841 C CA . LYS A 1 114 ? 22.75 10.352 0.291 1 95 114 LYS A CA 1
ATOM 842 C C . LYS A 1 114 ? 23.969 10.297 -0.629 1 95 114 LYS A C 1
ATOM 844 O O . LYS A 1 114 ? 24.578 9.234 -0.804 1 95 114 LYS A O 1
ATOM 849 N N . ASP A 1 115 ? 24.438 11.398 -1.208 1 91.38 115 ASP A N 1
ATOM 850 C CA . ASP A 1 115 ? 25.594 11.461 -2.109 1 91.38 115 ASP A CA 1
ATOM 851 C C . ASP A 1 115 ? 25.531 10.344 -3.154 1 91.38 115 ASP A C 1
ATOM 853 O O . ASP A 1 115 ? 26.5 9.609 -3.344 1 91.38 115 ASP A O 1
ATOM 857 N N . ASP A 1 116 ? 24.453 9.984 -3.746 1 86.31 116 ASP A N 1
ATOM 858 C CA . ASP A 1 116 ? 24.188 9.086 -4.863 1 86.31 116 ASP A CA 1
ATOM 859 C C . ASP A 1 116 ? 24.125 7.633 -4.398 1 86.31 116 ASP A C 1
ATOM 861 O O . ASP A 1 116 ? 24.109 6.715 -5.219 1 86.31 116 ASP A O 1
ATOM 865 N N . ARG A 1 117 ? 24.109 7.465 -3.146 1 91.62 117 ARG A N 1
ATOM 866 C CA . ARG A 1 117 ? 23.969 6.125 -2.584 1 91.62 117 ARG A CA 1
ATOM 867 C C . ARG A 1 117 ? 22.609 5.949 -1.928 1 91.62 117 ARG A C 1
ATOM 869 O O . ARG A 1 117 ? 22.094 6.867 -1.278 1 91.62 117 ARG A O 1
ATOM 876 N N . ILE A 1 118 ? 22.094 4.785 -2.143 1 93.81 118 ILE A N 1
ATOM 877 C CA . ILE A 1 118 ? 20.859 4.453 -1.445 1 93.81 118 ILE A CA 1
ATOM 878 C C . ILE A 1 118 ? 21.141 4.215 0.035 1 93.81 118 ILE A C 1
ATOM 880 O O . ILE A 1 118 ? 21.969 3.363 0.384 1 93.81 118 ILE A O 1
ATOM 884 N N . VAL A 1 119 ? 20.422 4.961 0.913 1 93.44 119 VAL A N 1
ATOM 885 C CA . VAL A 1 119 ? 20.734 4.836 2.334 1 93.44 119 VAL A CA 1
ATOM 886 C C . VAL A 1 119 ? 19.484 4.391 3.094 1 93.44 119 VAL A C 1
ATOM 888 O O . VAL A 1 119 ? 19.547 4.09 4.289 1 93.44 119 VAL A O 1
ATOM 891 N N . GLY A 1 120 ? 18.359 4.383 2.443 1 94.94 120 GLY A N 1
ATOM 892 C CA . GLY A 1 120 ? 17.156 3.943 3.123 1 94.94 120 GLY A CA 1
ATOM 893 C C . GLY A 1 120 ? 15.938 3.922 2.219 1 94.94 120 GLY A C 1
ATOM 894 O O . GLY A 1 120 ? 16.062 4.074 1.002 1 94.94 120 GLY A O 1
ATOM 895 N N . ILE A 1 121 ? 14.836 3.65 2.803 1 96.69 121 ILE A N 1
ATOM 896 C CA . ILE A 1 121 ? 13.547 3.611 2.117 1 96.69 121 ILE A CA 1
ATOM 897 C C . ILE A 1 121 ? 12.445 4.082 3.064 1 96.69 121 ILE A C 1
ATOM 899 O O . ILE A 1 121 ? 12.531 3.877 4.277 1 96.69 121 ILE A O 1
ATOM 903 N N . VAL A 1 122 ? 11.477 4.785 2.533 1 97.69 122 VAL A N 1
ATOM 904 C CA . VAL A 1 122 ? 10.359 5.281 3.326 1 97.69 122 VAL A CA 1
ATOM 905 C C . VAL A 1 122 ? 9.039 4.859 2.682 1 97.69 122 VAL A C 1
ATOM 907 O O . VAL A 1 122 ? 8.891 4.914 1.458 1 97.69 122 VAL A O 1
ATOM 910 N N . SER A 1 123 ? 8.117 4.453 3.535 1 97.88 123 SER A N 1
ATOM 911 C CA . SER A 1 123 ? 6.801 4.039 3.049 1 97.88 123 SER A CA 1
ATOM 912 C C . SER A 1 123 ? 5.762 5.133 3.268 1 97.88 123 SER A C 1
ATOM 914 O O . SER A 1 123 ? 5.973 6.047 4.066 1 97.88 123 SER A O 1
ATOM 916 N N . MET A 1 124 ? 4.691 5.012 2.559 1 98.38 124 MET A N 1
ATOM 917 C CA . MET A 1 124 ? 3.564 5.918 2.758 1 98.38 124 MET A CA 1
ATOM 918 C C . MET A 1 124 ? 3.045 5.832 4.188 1 98.38 124 MET A C 1
ATOM 920 O O . MET A 1 124 ? 2.605 6.836 4.754 1 98.38 124 MET A O 1
ATOM 924 N N . ARG A 1 125 ? 3.102 4.66 4.805 1 98.06 125 ARG A N 1
ATOM 925 C CA . ARG A 1 125 ? 2.711 4.512 6.203 1 98.06 125 ARG A CA 1
ATOM 926 C C . ARG A 1 125 ? 3.59 5.367 7.113 1 98.06 125 ARG A C 1
ATOM 928 O O . ARG A 1 125 ? 3.092 6.012 8.039 1 98.06 125 ARG A O 1
ATOM 935 N N . ASP A 1 126 ? 4.891 5.312 6.898 1 97 126 ASP A N 1
ATOM 936 C CA . ASP A 1 126 ? 5.809 6.141 7.672 1 97 126 ASP A CA 1
ATOM 937 C C . ASP A 1 126 ? 5.426 7.613 7.582 1 97 126 ASP A C 1
ATOM 939 O O . ASP A 1 126 ? 5.41 8.32 8.594 1 97 126 ASP A O 1
ATOM 943 N N . VAL A 1 127 ? 5.152 8.047 6.328 1 96.94 127 VAL A N 1
ATOM 944 C CA . VAL A 1 127 ? 4.824 9.453 6.082 1 96.94 127 VAL A CA 1
ATOM 945 C C . VAL A 1 127 ? 3.518 9.812 6.785 1 96.94 127 VAL A C 1
ATOM 947 O O . VAL A 1 127 ? 3.441 10.82 7.488 1 96.94 127 VAL A O 1
ATOM 950 N N . LEU A 1 128 ? 2.523 8.977 6.602 1 96.88 128 LEU A N 1
ATOM 951 C CA . LEU A 1 128 ? 1.229 9.242 7.219 1 96.88 128 LEU A CA 1
ATOM 952 C C . LEU A 1 128 ? 1.347 9.273 8.742 1 96.88 128 LEU A C 1
ATOM 954 O O . LEU A 1 128 ? 0.784 10.156 9.391 1 96.88 128 LEU A O 1
ATOM 958 N N . ASP A 1 129 ? 2.08 8.312 9.273 1 96.69 129 ASP A N 1
ATOM 959 C CA . ASP A 1 129 ? 2.281 8.242 10.719 1 96.69 129 ASP A CA 1
ATOM 960 C C . ASP A 1 129 ? 2.916 9.531 11.242 1 96.69 129 ASP A C 1
ATOM 962 O O . ASP A 1 129 ? 2.463 10.086 12.25 1 96.69 129 ASP A O 1
ATOM 966 N N . ALA A 1 130 ? 3.879 10 10.625 1 95 130 ALA A N 1
ATOM 967 C CA . ALA A 1 130 ? 4.57 11.219 11.023 1 95 130 ALA A CA 1
ATOM 968 C C . ALA A 1 130 ? 3.633 12.422 10.969 1 95 130 ALA A C 1
ATOM 970 O O . ALA A 1 130 ? 3.648 13.273 11.859 1 95 130 ALA A O 1
ATOM 971 N N . LEU A 1 131 ? 2.85 12.492 9.875 1 92.5 131 LEU A N 1
ATOM 972 C CA . LEU A 1 131 ? 1.983 13.648 9.664 1 92.5 131 LEU A CA 1
ATOM 973 C C . LEU A 1 131 ? 0.838 13.656 10.672 1 92.5 131 LEU A C 1
ATOM 975 O O . LEU A 1 131 ? 0.332 14.727 11.031 1 92.5 131 LEU A O 1
ATOM 979 N N . LEU A 1 132 ? 0.446 12.484 11.18 1 92.94 132 LEU A N 1
ATOM 980 C CA . LEU A 1 132 ? -0.69 12.398 12.094 1 92.94 132 LEU A CA 1
ATOM 981 C C . LEU A 1 132 ? -0.237 12.539 13.539 1 92.94 132 LEU A C 1
ATOM 983 O O . LEU A 1 132 ? -1.055 12.789 14.43 1 92.94 132 LEU A O 1
ATOM 987 N N . ALA A 1 133 ? 1.062 12.219 13.844 1 86.31 133 ALA A N 1
ATOM 988 C CA . ALA A 1 133 ? 1.584 12.383 15.195 1 86.31 133 ALA A CA 1
ATOM 989 C C . ALA A 1 133 ? 1.31 13.789 15.727 1 86.31 133 ALA A C 1
ATOM 991 O O . ALA A 1 133 ? 1.123 13.977 16.938 1 86.31 133 ALA A O 1
ATOM 992 N N . GLY A 1 134 ? 1.262 14.734 14.891 1 70.56 134 GLY A N 1
ATOM 993 C CA . GLY A 1 134 ? 1.031 16.109 15.312 1 70.56 134 GLY A CA 1
ATOM 994 C C . GLY A 1 134 ? -0.431 16.5 15.258 1 70.56 134 GLY A C 1
ATOM 995 O O . GLY A 1 134 ? -0.768 17.672 15.461 1 70.56 134 GLY A O 1
ATOM 996 N N . VAL A 1 135 ? -1.208 15.578 14.898 1 68.19 135 VAL A N 1
ATOM 997 C CA . VAL A 1 135 ? -2.629 15.867 14.75 1 68.19 135 VAL A CA 1
ATOM 998 C C . VAL A 1 135 ? -3.418 15.211 15.883 1 68.19 135 VAL A C 1
ATOM 1000 O O . VAL A 1 135 ? -3.025 14.164 16.391 1 68.19 135 VAL A O 1
ATOM 1003 N N . MET B 1 1 ? 5.031 31.734 3.471 1 32.25 1 MET B N 1
ATOM 1004 C CA . MET B 1 1 ? 3.652 31.297 3.289 1 32.25 1 MET B CA 1
ATOM 1005 C C . MET B 1 1 ? 3.512 29.812 3.578 1 32.25 1 MET B C 1
ATOM 1007 O O . MET B 1 1 ? 3.994 28.984 2.809 1 32.25 1 MET B O 1
ATOM 1011 N N . THR B 1 2 ? 3.854 29.359 4.734 1 36.88 2 THR B N 1
ATOM 1012 C CA . THR B 1 2 ? 4.277 28.219 5.527 1 36.88 2 THR B CA 1
ATOM 1013 C C . THR B 1 2 ? 3.207 27.125 5.52 1 36.88 2 THR B C 1
ATOM 1015 O O . THR B 1 2 ? 2.08 27.359 5.965 1 36.88 2 THR B O 1
ATOM 1018 N N . ASP B 1 3 ? 3.109 26.141 4.531 1 39.16 3 ASP B N 1
ATOM 1019 C CA . ASP B 1 3 ? 2.203 25.219 3.838 1 39.16 3 ASP B CA 1
ATOM 1020 C C . ASP B 1 3 ? 1.628 24.188 4.797 1 39.16 3 ASP B C 1
ATOM 1022 O O . ASP B 1 3 ? 2.346 23.297 5.258 1 39.16 3 ASP B O 1
ATOM 1026 N N . THR B 1 4 ? 0.769 24.484 5.883 1 47.19 4 THR B N 1
ATOM 1027 C CA . THR B 1 4 ? -0.019 23.938 6.98 1 47.19 4 THR B CA 1
ATOM 1028 C C . THR B 1 4 ? -0.906 22.797 6.484 1 47.19 4 THR B C 1
ATOM 1030 O O . THR B 1 4 ? -1.518 22.891 5.418 1 47.19 4 THR B O 1
ATOM 1033 N N . ILE B 1 5 ? -0.606 21.516 6.809 1 51.41 5 ILE B N 1
ATOM 1034 C CA . ILE B 1 5 ? -1.634 20.516 6.547 1 51.41 5 ILE B CA 1
ATOM 1035 C C . ILE B 1 5 ? -3.006 21.078 6.918 1 51.41 5 ILE B C 1
ATOM 1037 O O . ILE B 1 5 ? -3.156 21.734 7.949 1 51.41 5 ILE B O 1
ATOM 1041 N N . ASP B 1 6 ? -3.789 21.344 6.027 1 59.28 6 ASP B N 1
ATOM 1042 C CA . ASP B 1 6 ? -5.113 21.938 6.141 1 59.28 6 ASP B CA 1
ATOM 1043 C C . ASP B 1 6 ? -5.969 21.203 7.168 1 59.28 6 ASP B C 1
ATOM 1045 O O . ASP B 1 6 ? -6.418 20.078 6.918 1 59.28 6 ASP B O 1
ATOM 1049 N N . ARG B 1 7 ? -5.855 21.422 8.656 1 68.06 7 ARG B N 1
ATOM 1050 C CA . ARG B 1 7 ? -6.719 20.922 9.727 1 68.06 7 ARG B CA 1
ATOM 1051 C C . ARG B 1 7 ? -8.148 20.734 9.227 1 68.06 7 ARG B C 1
ATOM 1053 O O . ARG B 1 7 ? -8.867 19.859 9.695 1 68.06 7 ARG B O 1
ATOM 1060 N N . ASP B 1 8 ? -8.375 21.641 8.414 1 81.69 8 ASP B N 1
ATOM 1061 C CA . ASP B 1 8 ? -9.727 21.547 7.871 1 81.69 8 ASP B CA 1
ATOM 1062 C C . ASP B 1 8 ? -9.922 20.25 7.094 1 81.69 8 ASP B C 1
ATOM 1064 O O . ASP B 1 8 ? -10.93 19.562 7.262 1 81.69 8 ASP B O 1
ATOM 1068 N N . ALA B 1 9 ? -8.891 19.891 6.496 1 85.25 9 ALA B N 1
ATOM 1069 C CA . ALA B 1 9 ? -8.984 18.656 5.723 1 85.25 9 ALA B CA 1
ATOM 1070 C C . ALA B 1 9 ? -9.016 17.422 6.637 1 85.25 9 ALA B C 1
ATOM 1072 O O . ALA B 1 9 ? -9.773 16.484 6.398 1 85.25 9 ALA B O 1
ATOM 1073 N N . ALA B 1 10 ? -8.273 17.422 7.719 1 91.12 10 ALA B N 1
ATOM 1074 C CA . ALA B 1 10 ? -8.156 16.297 8.648 1 91.12 10 ALA B CA 1
ATOM 1075 C C . ALA B 1 10 ? -9.484 16.031 9.352 1 91.12 10 ALA B C 1
ATOM 1077 O O . ALA B 1 10 ? -9.805 14.891 9.695 1 91.12 10 ALA B O 1
ATOM 1078 N N . ALA B 1 11 ? -10.266 17.062 9.461 1 93.88 11 ALA B N 1
ATOM 1079 C CA . ALA B 1 11 ? -11.5 16.953 10.227 1 93.88 11 ALA B CA 1
ATOM 1080 C C . ALA B 1 11 ? -12.68 16.609 9.312 1 93.88 11 ALA B C 1
ATOM 1082 O O . ALA B 1 11 ? -13.773 16.312 9.797 1 93.88 11 ALA B O 1
ATOM 1083 N N . GLN B 1 12 ? -12.477 16.672 7.992 1 95.19 12 GLN B N 1
ATOM 1084 C CA . GLN B 1 12 ? -13.555 16.375 7.055 1 95.19 12 GLN B CA 1
ATOM 1085 C C . GLN B 1 12 ? -13.984 14.906 7.164 1 95.19 12 GLN B C 1
ATOM 1087 O O . GLN B 1 12 ? -13.18 14.047 7.535 1 95.19 12 GLN B O 1
ATOM 1092 N N . PRO B 1 13 ? -15.273 14.75 6.926 1 97.94 13 PRO B N 1
ATOM 1093 C CA . PRO B 1 13 ? -15.734 13.359 6.945 1 97.94 13 PRO B CA 1
ATOM 1094 C C . PRO B 1 13 ? -15.109 12.508 5.844 1 97.94 13 PRO B C 1
ATOM 1096 O O . PRO B 1 13 ? -14.883 13 4.734 1 97.94 13 PRO B O 1
ATOM 1099 N N . VAL B 1 14 ? -14.828 11.195 6.172 1 97.94 14 VAL B N 1
ATOM 1100 C CA . VAL B 1 14 ? -14.141 10.297 5.254 1 97.94 14 VAL B CA 1
ATOM 1101 C C . VAL B 1 14 ? -14.984 10.094 3.998 1 97.94 14 VAL B C 1
ATOM 1103 O O . VAL B 1 14 ? -14.453 9.781 2.932 1 97.94 14 VAL B O 1
ATOM 1106 N N . LYS B 1 15 ? -16.266 10.312 4.027 1 97.25 15 LYS B N 1
ATOM 1107 C CA . LYS B 1 15 ? -17.141 10.148 2.859 1 97.25 15 LYS B CA 1
ATOM 1108 C C . LYS B 1 15 ? -16.719 11.094 1.733 1 97.25 15 LYS B C 1
ATOM 1110 O O . LYS B 1 15 ? -17.078 10.875 0.573 1 97.25 15 LYS B O 1
ATOM 1115 N N . THR B 1 16 ? -16.016 12.141 2.014 1 96.81 16 THR B N 1
ATOM 1116 C CA . THR B 1 16 ? -15.617 13.125 1.004 1 96.81 16 THR B CA 1
ATOM 1117 C C . THR B 1 16 ? -14.492 12.578 0.127 1 96.81 16 THR B C 1
ATOM 1119 O O . THR B 1 16 ? -14.227 13.109 -0.953 1 96.81 16 THR B O 1
ATOM 1122 N N . ILE B 1 17 ? -13.828 11.438 0.574 1 97 17 ILE B N 1
ATOM 1123 C CA . ILE B 1 17 ? -12.672 10.969 -0.188 1 97 17 ILE B CA 1
ATOM 1124 C C . ILE B 1 17 ? -12.836 9.492 -0.522 1 97 17 ILE B C 1
ATOM 1126 O O . ILE B 1 17 ? -12.008 8.914 -1.229 1 97 17 ILE B O 1
ATOM 1130 N N . MET B 1 18 ? -13.828 8.836 0.051 1 96.06 18 MET B N 1
ATOM 1131 C CA . MET B 1 18 ? -13.984 7.406 -0.182 1 96.06 18 MET B CA 1
ATOM 1132 C C . MET B 1 18 ? -14.406 7.133 -1.622 1 96.06 18 MET B C 1
ATOM 1134 O O . MET B 1 18 ? -15.023 7.984 -2.266 1 96.06 18 MET B O 1
ATOM 1138 N N . ARG B 1 19 ? -13.984 6.051 -2.127 1 92.62 19 ARG B N 1
ATOM 1139 C CA . ARG B 1 19 ? -14.531 5.535 -3.379 1 92.62 19 ARG B CA 1
ATOM 1140 C C . ARG B 1 19 ? -15.805 4.73 -3.135 1 92.62 19 ARG B C 1
ATOM 1142 O O . ARG B 1 19 ? -15.828 3.844 -2.277 1 92.62 19 ARG B O 1
ATOM 1149 N N . ASP B 1 20 ? -16.766 5.086 -3.883 1 83.69 20 ASP B N 1
ATOM 1150 C CA . ASP B 1 20 ? -18.031 4.406 -3.725 1 83.69 20 ASP B CA 1
ATOM 1151 C C . ASP B 1 20 ? -17.938 2.941 -4.148 1 83.69 20 ASP B C 1
ATOM 1153 O O . ASP B 1 20 ? -17.062 2.578 -4.941 1 83.69 20 ASP B O 1
ATOM 1157 N N . THR B 1 21 ? -18.859 2.102 -3.461 1 66.94 21 THR B N 1
ATOM 1158 C CA . THR B 1 21 ? -18.891 0.645 -3.41 1 66.94 21 THR B CA 1
ATOM 1159 C C . THR B 1 21 ? -19.266 0.065 -4.773 1 66.94 21 THR B C 1
ATOM 1161 O O . THR B 1 21 ? -20.297 0.429 -5.352 1 66.94 21 THR B O 1
ATOM 1164 N N . LEU B 1 22 ? -18.359 -0.29 -5.605 1 67.31 22 LEU B N 1
ATOM 1165 C CA . LEU B 1 22 ? -18.75 -1.321 -6.562 1 67.31 22 LEU B CA 1
ATOM 1166 C C . LEU B 1 22 ? -17.844 -2.537 -6.449 1 67.31 22 LEU B C 1
ATOM 1168 O O . LEU B 1 22 ? -16.641 -2.402 -6.156 1 67.31 22 LEU B O 1
ATOM 1172 N N . ALA B 1 23 ? -18.594 -3.643 -6.18 1 68.88 23 ALA B N 1
ATOM 1173 C CA . ALA B 1 23 ? -17.844 -4.898 -6.227 1 68.88 23 ALA B CA 1
ATOM 1174 C C . ALA B 1 23 ? -16.891 -4.918 -7.418 1 68.88 23 ALA B C 1
ATOM 1176 O O . ALA B 1 23 ? -17.297 -4.652 -8.555 1 68.88 23 ALA B O 1
ATOM 1177 N N . ASP B 1 24 ? -15.641 -5.258 -7.09 1 81.75 24 ASP B N 1
ATOM 1178 C CA . ASP B 1 24 ? -14.586 -5.281 -8.102 1 81.75 24 ASP B CA 1
ATOM 1179 C C . ASP B 1 24 ? -14.438 -6.676 -8.711 1 81.75 24 ASP B C 1
ATOM 1181 O O . ASP B 1 24 ? -14.047 -6.816 -9.867 1 81.75 24 ASP B O 1
ATOM 1185 N N . VAL B 1 25 ? -14.812 -7.711 -7.793 1 95.38 25 VAL B N 1
ATOM 1186 C CA . VAL B 1 25 ? -14.664 -9.109 -8.195 1 95.38 25 VAL B CA 1
ATOM 1187 C C . VAL B 1 25 ? -15.781 -9.945 -7.582 1 95.38 25 VAL B C 1
ATOM 1189 O O . VAL B 1 25 ? -16.438 -9.516 -6.625 1 95.38 25 VAL B O 1
ATOM 1192 N N . GLU B 1 26 ? -15.984 -11.109 -8.125 1 95.81 26 GLU B N 1
ATOM 1193 C CA . GLU B 1 26 ? -17 -12.031 -7.625 1 95.81 26 GLU B CA 1
ATOM 1194 C C . GLU B 1 26 ? -16.391 -13.062 -6.676 1 95.81 26 GLU B C 1
ATOM 1196 O O . GLU B 1 26 ? -15.195 -13.32 -6.727 1 95.81 26 GLU B O 1
ATOM 1201 N N . GLN B 1 27 ? -17.281 -13.641 -5.848 1 96 27 GLN B N 1
ATOM 1202 C CA . GLN B 1 27 ? -16.844 -14.555 -4.797 1 96 27 GLN B CA 1
ATOM 1203 C C . GLN B 1 27 ? -16.156 -15.781 -5.391 1 96 27 GLN B C 1
ATOM 1205 O O . GLN B 1 27 ? -15.297 -16.391 -4.75 1 96 27 GLN B O 1
ATOM 1210 N N . HIS B 1 28 ? -16.391 -16.125 -6.68 1 96.94 28 HIS B N 1
ATOM 1211 C CA . HIS B 1 28 ? -15.867 -17.359 -7.262 1 96.94 28 HIS B CA 1
ATOM 1212 C C . HIS B 1 28 ? -14.648 -17.062 -8.133 1 96.94 28 HIS B C 1
ATOM 1214 O O . HIS B 1 28 ? -14.023 -17.984 -8.656 1 96.94 28 HIS B O 1
ATOM 1220 N N . ASP B 1 29 ? -14.352 -15.789 -8.305 1 97.56 29 ASP B N 1
ATOM 1221 C CA . ASP B 1 29 ? -13.148 -15.453 -9.055 1 97.56 29 ASP B CA 1
ATOM 1222 C C . ASP B 1 29 ? -11.906 -16.062 -8.398 1 97.56 29 ASP B C 1
ATOM 1224 O O . ASP B 1 29 ? -11.852 -16.203 -7.18 1 97.56 29 ASP B O 1
ATOM 1228 N N . SER B 1 30 ? -10.891 -16.453 -9.172 1 98.56 30 SER B N 1
ATOM 1229 C CA . SER B 1 30 ? -9.641 -16.984 -8.641 1 98.56 30 SER B CA 1
ATOM 1230 C C . SER B 1 30 ? -8.766 -15.875 -8.062 1 98.56 30 SER B C 1
ATOM 1232 O O . SER B 1 30 ? -8.984 -14.695 -8.344 1 98.56 30 SER B O 1
ATOM 1234 N N . VAL B 1 31 ? -7.816 -16.266 -7.305 1 98.5 31 VAL B N 1
ATOM 1235 C CA . VAL B 1 31 ? -6.855 -15.312 -6.766 1 98.5 31 VAL B CA 1
ATOM 1236 C C . VAL B 1 31 ? -6.117 -14.617 -7.91 1 98.5 31 VAL B C 1
ATOM 1238 O O . VAL B 1 31 ? -5.812 -13.422 -7.828 1 98.5 31 VAL B O 1
ATOM 1241 N N . ARG B 1 32 ? -5.84 -15.336 -8.938 1 98.75 32 ARG B N 1
ATOM 1242 C CA . ARG B 1 32 ? -5.188 -14.711 -10.086 1 98.75 32 ARG B CA 1
ATOM 1243 C C . ARG B 1 32 ? -6.098 -13.672 -10.727 1 98.75 32 ARG B C 1
ATOM 1245 O O . ARG B 1 32 ? -5.633 -12.617 -11.172 1 98.75 32 ARG B O 1
ATOM 1252 N N . ASP B 1 33 ? -7.43 -13.977 -10.844 1 98.25 33 ASP B N 1
ATOM 1253 C CA . ASP B 1 33 ? -8.383 -12.984 -11.336 1 98.25 33 ASP B CA 1
ATOM 1254 C C . ASP B 1 33 ? -8.352 -11.727 -10.469 1 98.25 33 ASP B C 1
ATOM 1256 O O . ASP B 1 33 ? -8.438 -10.609 -10.984 1 98.25 33 ASP B O 1
ATOM 1260 N N . VAL B 1 34 ? -8.297 -11.969 -9.195 1 98.31 34 VAL B N 1
ATOM 1261 C CA . VAL B 1 34 ? -8.219 -10.852 -8.258 1 98.31 34 VAL B CA 1
ATOM 1262 C C . VAL B 1 34 ? -6.953 -10.039 -8.531 1 98.31 34 VAL B C 1
ATOM 1264 O O . VAL B 1 34 ? -7.008 -8.812 -8.625 1 98.31 34 VAL B O 1
ATOM 1267 N N . ALA B 1 35 ? -5.812 -10.688 -8.688 1 98.69 35 ALA B N 1
ATOM 1268 C CA . ALA B 1 35 ? -4.555 -10.008 -9 1 98.69 35 ALA B CA 1
ATOM 1269 C C . ALA B 1 35 ? -4.66 -9.211 -10.289 1 98.69 35 ALA B C 1
ATOM 1271 O O . ALA B 1 35 ? -4.156 -8.086 -10.375 1 98.69 35 ALA B O 1
ATOM 1272 N N . ALA B 1 36 ? -5.336 -9.789 -11.234 1 98.5 36 ALA B N 1
ATOM 1273 C CA . ALA B 1 36 ? -5.527 -9.102 -12.516 1 98.5 36 ALA B CA 1
ATOM 1274 C C . ALA B 1 36 ? -6.344 -7.828 -12.336 1 98.5 36 ALA B C 1
ATOM 1276 O O . ALA B 1 36 ? -6.035 -6.797 -12.938 1 98.5 36 ALA B O 1
ATOM 1277 N N . GLU B 1 37 ? -7.383 -7.918 -11.547 1 97.25 37 GLU B N 1
ATOM 1278 C CA . GLU B 1 37 ? -8.219 -6.75 -11.281 1 97.25 37 GLU B CA 1
ATOM 1279 C C . GLU B 1 37 ? -7.43 -5.656 -10.57 1 97.25 37 GLU B C 1
ATOM 1281 O O . GLU B 1 37 ? -7.492 -4.488 -10.953 1 97.25 37 GLU B O 1
ATOM 1286 N N . LEU B 1 38 ? -6.68 -6.035 -9.531 1 97.56 38 LEU B N 1
ATOM 1287 C CA . LEU B 1 38 ? -5.848 -5.09 -8.797 1 97.56 38 LEU B CA 1
ATOM 1288 C C . LEU B 1 38 ? -4.871 -4.383 -9.727 1 97.56 38 LEU B C 1
ATOM 1290 O O . LEU B 1 38 ? -4.711 -3.16 -9.656 1 97.56 38 LEU B O 1
ATOM 1294 N N . THR B 1 39 ? -4.285 -5.129 -10.602 1 97.69 39 THR B N 1
ATOM 1295 C CA . THR B 1 39 ? -3.289 -4.613 -11.531 1 97.69 39 THR B CA 1
ATOM 1296 C C . THR B 1 39 ? -3.938 -3.689 -12.562 1 97.69 39 THR B C 1
ATOM 1298 O O . THR B 1 39 ? -3.459 -2.578 -12.797 1 97.69 39 THR B O 1
ATOM 1301 N N . ALA B 1 40 ? -5.035 -4.105 -13.133 1 96.12 40 ALA B N 1
ATOM 1302 C CA . ALA B 1 40 ? -5.711 -3.373 -14.195 1 96.12 40 ALA B CA 1
ATOM 1303 C C . ALA B 1 40 ? -6.227 -2.025 -13.695 1 96.12 40 ALA B C 1
ATOM 1305 O O . ALA B 1 40 ? -6.133 -1.018 -14.398 1 96.12 40 ALA B O 1
ATOM 1306 N N . ASP B 1 41 ? -6.734 -2.012 -12.484 1 93.94 41 ASP B N 1
ATOM 1307 C CA . ASP B 1 41 ? -7.348 -0.801 -11.953 1 93.94 41 ASP B CA 1
ATOM 1308 C C . ASP B 1 41 ? -6.34 0.012 -11.141 1 93.94 41 ASP B C 1
ATOM 1310 O O . ASP B 1 41 ? -6.66 1.099 -10.648 1 93.94 41 ASP B O 1
ATOM 1314 N N . GLU B 1 42 ? -5.152 -0.514 -10.914 1 94.94 42 GLU B N 1
ATOM 1315 C CA . GLU B 1 42 ? -4.094 0.14 -10.148 1 94.94 42 GLU B CA 1
ATOM 1316 C C . GLU B 1 42 ? -4.57 0.501 -8.75 1 94.94 42 GLU B C 1
ATOM 1318 O O . GLU B 1 42 ? -4.402 1.639 -8.305 1 94.94 42 GLU B O 1
ATOM 1323 N N . ILE B 1 43 ? -5.211 -0.477 -8.148 1 95.31 43 ILE B N 1
ATOM 1324 C CA . ILE B 1 43 ? -5.699 -0.307 -6.781 1 95.31 43 ILE B CA 1
ATOM 1325 C C . ILE B 1 43 ? -5.09 -1.38 -5.879 1 95.31 43 ILE B C 1
ATOM 1327 O O . ILE B 1 43 ? -4.641 -2.424 -6.359 1 95.31 43 ILE B O 1
ATOM 1331 N N . GLY B 1 44 ? -5.059 -1.144 -4.543 1 96.62 44 GLY B N 1
ATOM 1332 C CA . GLY B 1 44 ? -4.355 -2.025 -3.623 1 96.62 44 GLY B CA 1
ATOM 1333 C C . GLY B 1 44 ? -5.273 -3.02 -2.934 1 96.62 44 GLY B C 1
ATOM 1334 O O . GLY B 1 44 ? -4.805 -3.922 -2.236 1 96.62 44 GLY B O 1
ATOM 1335 N N . ALA B 1 45 ? -6.594 -2.814 -3.174 1 97.12 45 ALA B N 1
ATOM 1336 C CA . ALA B 1 45 ? -7.586 -3.717 -2.594 1 97.12 45 ALA B CA 1
ATOM 1337 C C . ALA B 1 45 ? -8.883 -3.695 -3.398 1 97.12 45 ALA B C 1
ATOM 1339 O O . ALA B 1 45 ? -9.195 -2.701 -4.055 1 97.12 45 ALA B O 1
ATOM 1340 N N . VAL B 1 46 ? -9.594 -4.824 -3.283 1 96.69 46 VAL B N 1
ATOM 1341 C CA . VAL B 1 46 ? -10.891 -4.938 -3.941 1 96.69 46 VAL B CA 1
ATOM 1342 C C . VAL B 1 46 ? -11.938 -5.453 -2.951 1 96.69 46 VAL B C 1
ATOM 1344 O O . VAL B 1 46 ? -11.609 -6.207 -2.033 1 96.69 46 VAL B O 1
ATOM 1347 N N . LEU B 1 47 ? -13.133 -4.988 -3.182 1 96.38 47 LEU B N 1
ATOM 1348 C CA . LEU B 1 47 ? -14.273 -5.586 -2.492 1 96.38 47 LEU B CA 1
ATOM 1349 C C . LEU B 1 47 ? -14.742 -6.844 -3.215 1 96.38 47 LEU B C 1
ATOM 1351 O O . LEU B 1 47 ? -14.82 -6.867 -4.445 1 96.38 47 LEU B O 1
ATOM 1355 N N . VAL B 1 48 ? -14.945 -7.848 -2.453 1 96.5 48 VAL B N 1
ATOM 1356 C CA . VAL B 1 48 ? -15.5 -9.078 -3.008 1 96.5 48 VAL B CA 1
ATOM 1357 C C . VAL B 1 48 ? -17.031 -9.062 -2.891 1 96.5 48 VAL B C 1
ATOM 1359 O O . VAL B 1 48 ? -17.562 -8.906 -1.796 1 96.5 48 VAL B O 1
ATOM 1362 N N . GLY B 1 49 ? -17.625 -9.25 -3.99 1 94.5 49 GLY B N 1
ATOM 1363 C CA . GLY B 1 49 ? -19.062 -9.195 -4.031 1 94.5 49 GLY B CA 1
ATOM 1364 C C . GLY B 1 49 ? -19.734 -10.516 -3.67 1 94.5 49 GLY B C 1
ATOM 1365 O O . GLY B 1 49 ? -19.203 -11.578 -3.998 1 94.5 49 GLY B O 1
ATOM 1366 N N . GLY B 1 50 ? -20.844 -10.414 -2.922 1 89.44 50 GLY B N 1
ATOM 1367 C CA . GLY B 1 50 ? -21.766 -11.508 -2.674 1 89.44 50 GLY B CA 1
ATOM 1368 C C . GLY B 1 50 ? -23.188 -11.211 -3.125 1 89.44 50 GLY B C 1
ATOM 1369 O O . GLY B 1 50 ? -23.422 -10.203 -3.791 1 89.44 50 GLY B O 1
ATOM 1370 N N . PRO B 1 51 ? -24.062 -12.102 -2.82 1 87.56 51 PRO B N 1
ATOM 1371 C CA . PRO B 1 51 ? -25.453 -11.961 -3.277 1 87.56 51 PRO B CA 1
ATOM 1372 C C . PRO B 1 51 ? -26.109 -10.672 -2.777 1 87.56 51 PRO B C 1
ATOM 1374 O O . PRO B 1 51 ? -26.922 -10.078 -3.486 1 87.56 51 PRO B O 1
ATOM 1377 N N . MET B 1 52 ? -25.781 -10.125 -1.636 1 86.69 52 MET B N 1
ATOM 1378 C CA . MET B 1 52 ? -26.469 -8.984 -1.034 1 86.69 52 MET B CA 1
ATOM 1379 C C . MET B 1 52 ? -25.531 -7.789 -0.913 1 86.69 52 MET B C 1
ATOM 1381 O O . MET B 1 52 ? -25.797 -6.863 -0.144 1 86.69 52 MET B O 1
ATOM 1385 N N . GLY B 1 53 ? -24.438 -7.867 -1.614 1 88.88 53 GLY B N 1
ATOM 1386 C CA . GLY B 1 53 ? -23.453 -6.801 -1.52 1 88.88 53 GLY B CA 1
ATOM 1387 C C . GLY B 1 53 ? -22.062 -7.305 -1.19 1 88.88 53 GLY B C 1
ATOM 1388 O O . GLY B 1 53 ? -21.812 -8.508 -1.208 1 88.88 53 GLY B O 1
ATOM 1389 N N . PRO B 1 54 ? -21.188 -6.375 -0.958 1 92.56 54 PRO B N 1
ATOM 1390 C CA . PRO B 1 54 ? -19.812 -6.781 -0.639 1 92.56 54 PRO B CA 1
ATOM 1391 C C . PRO B 1 54 ? -19.719 -7.629 0.63 1 92.56 54 PRO B C 1
ATOM 1393 O O . PRO B 1 54 ? -20.359 -7.297 1.64 1 92.56 54 PRO B O 1
ATOM 1396 N N . ILE B 1 55 ? -18.891 -8.656 0.594 1 91.75 55 ILE B N 1
ATOM 1397 C CA . ILE B 1 55 ? -18.875 -9.602 1.705 1 91.75 55 ILE B CA 1
ATOM 1398 C C . ILE B 1 55 ? -17.453 -9.688 2.271 1 91.75 55 ILE B C 1
ATOM 1400 O O . ILE B 1 55 ? -17.219 -10.344 3.291 1 91.75 55 ILE B O 1
ATOM 1404 N N . GLY B 1 56 ? -16.453 -9.109 1.676 1 94.94 56 GLY B N 1
ATOM 1405 C CA . GLY B 1 56 ? -15.07 -9.156 2.123 1 94.94 56 GLY B CA 1
ATOM 1406 C C . GLY B 1 56 ? -14.141 -8.281 1.305 1 94.94 56 GLY B C 1
ATOM 1407 O O . GLY B 1 56 ? -14.594 -7.555 0.417 1 94.94 56 GLY B O 1
ATOM 1408 N N . VAL B 1 57 ? -12.898 -8.312 1.696 1 96.94 57 VAL B N 1
ATOM 1409 C CA . VAL B 1 57 ? -11.875 -7.531 1.006 1 96.94 57 VAL B CA 1
ATOM 1410 C C . VAL B 1 57 ? -10.672 -8.414 0.693 1 96.94 57 VAL B C 1
ATOM 1412 O O . VAL B 1 57 ? -10.32 -9.297 1.481 1 96.94 57 VAL B O 1
ATOM 1415 N N . LEU B 1 58 ? -10.125 -8.25 -0.466 1 97.69 58 LEU B N 1
ATOM 1416 C CA . LEU B 1 58 ? -8.812 -8.789 -0.808 1 97.69 58 LEU B CA 1
ATOM 1417 C C . LEU B 1 58 ? -7.863 -7.676 -1.231 1 97.69 58 LEU B C 1
ATOM 1419 O O . LEU B 1 58 ? -8.219 -6.824 -2.051 1 97.69 58 LEU B O 1
ATOM 1423 N N . SER B 1 59 ? -6.699 -7.617 -0.646 1 97.5 59 SER B N 1
ATOM 1424 C CA . SER B 1 59 ? -5.691 -6.602 -0.951 1 97.5 59 SER B CA 1
ATOM 1425 C C . SER B 1 59 ? -4.469 -7.223 -1.616 1 97.5 59 SER B C 1
ATOM 1427 O O . SER B 1 59 ? -4.367 -8.445 -1.729 1 97.5 59 SER B O 1
ATOM 1429 N N . GLU B 1 60 ? -3.582 -6.332 -2.123 1 98.31 60 GLU B N 1
ATOM 1430 C CA . GLU B 1 60 ? -2.299 -6.793 -2.639 1 98.31 60 GLU B CA 1
ATOM 1431 C C . GLU B 1 60 ? -1.558 -7.633 -1.601 1 98.31 60 GLU B C 1
ATOM 1433 O O . GLU B 1 60 ? -0.974 -8.664 -1.933 1 98.31 60 GLU B O 1
ATOM 1438 N N . ARG B 1 61 ? -1.626 -7.258 -0.376 1 98.12 61 ARG B N 1
ATOM 1439 C CA . ARG B 1 61 ? -0.973 -8.008 0.691 1 98.12 61 ARG B CA 1
ATOM 1440 C C . ARG B 1 61 ? -1.529 -9.422 0.784 1 98.12 61 ARG B C 1
ATOM 1442 O O . ARG B 1 61 ? -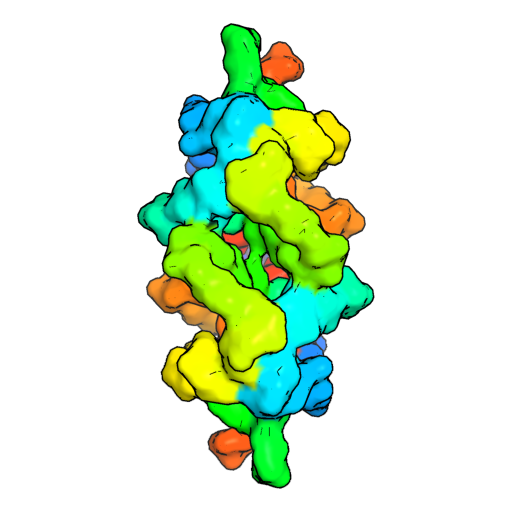0.779 -10.375 1.001 1 98.12 61 ARG B O 1
ATOM 1449 N N . ASP B 1 62 ? -2.779 -9.555 0.693 1 98.12 62 ASP B N 1
ATOM 1450 C CA . ASP B 1 62 ? -3.383 -10.883 0.725 1 98.12 62 ASP B CA 1
ATOM 1451 C C . ASP B 1 62 ? -2.838 -11.766 -0.398 1 98.12 62 ASP B C 1
ATOM 1453 O O . ASP B 1 62 ? -2.494 -12.922 -0.173 1 98.12 62 ASP B O 1
ATOM 1457 N N . VAL B 1 63 ? -2.785 -11.203 -1.628 1 98.75 63 VAL B N 1
ATOM 1458 C CA . VAL B 1 63 ? -2.285 -11.953 -2.773 1 98.75 63 VAL B CA 1
ATOM 1459 C C . VAL B 1 63 ? -0.835 -12.367 -2.527 1 98.75 63 VAL B C 1
ATOM 1461 O O . VAL B 1 63 ? -0.463 -13.516 -2.758 1 98.75 63 VAL B O 1
ATOM 1464 N N . VAL B 1 64 ? -0.04 -11.477 -2.039 1 98.81 64 VAL B N 1
ATOM 1465 C CA . VAL B 1 64 ? 1.376 -11.734 -1.802 1 98.81 64 VAL B CA 1
ATOM 1466 C C . VAL B 1 64 ? 1.532 -12.812 -0.734 1 98.81 64 VAL B C 1
ATOM 1468 O O . VAL B 1 64 ? 2.385 -13.695 -0.857 1 98.81 64 VAL B O 1
ATOM 1471 N N . THR B 1 65 ? 0.709 -12.742 0.291 1 98.62 65 THR B N 1
ATOM 1472 C CA . THR B 1 65 ? 0.734 -13.766 1.337 1 98.62 65 THR B CA 1
ATOM 1473 C C . THR B 1 65 ? 0.394 -15.133 0.764 1 98.62 65 THR B C 1
ATOM 1475 O O . THR B 1 65 ? 1.044 -16.125 1.094 1 98.62 65 THR B O 1
ATOM 1478 N N . LEU B 1 66 ? -0.564 -15.18 -0.087 1 98.75 66 LEU B N 1
ATOM 1479 C CA . LEU B 1 66 ? -0.96 -16.438 -0.71 1 98.75 66 LEU B CA 1
ATOM 1480 C C . LEU B 1 66 ? 0.148 -16.969 -1.614 1 98.75 66 LEU B C 1
ATOM 1482 O O . LEU B 1 66 ? 0.373 -18.188 -1.682 1 98.75 66 LEU B O 1
ATOM 1486 N N . VAL B 1 67 ? 0.805 -16.078 -2.375 1 98.69 67 VAL B N 1
ATOM 1487 C CA . VAL B 1 67 ? 1.959 -16.469 -3.178 1 98.69 67 VAL B CA 1
ATOM 1488 C C . VAL B 1 67 ? 3.021 -17.094 -2.285 1 98.69 67 VAL B C 1
ATOM 1490 O O . VAL B 1 67 ? 3.535 -18.172 -2.592 1 98.69 67 VAL B O 1
ATOM 1493 N N . ALA B 1 68 ? 3.344 -16.422 -1.165 1 98.62 68 ALA B N 1
ATOM 1494 C CA . ALA B 1 68 ? 4.367 -16.891 -0.238 1 98.62 68 ALA B CA 1
ATOM 1495 C C . ALA B 1 68 ? 4.031 -18.297 0.283 1 98.62 68 ALA B C 1
ATOM 1497 O O . ALA B 1 68 ? 4.926 -19.109 0.5 1 98.62 68 ALA B O 1
ATOM 1498 N N . MET B 1 69 ? 2.791 -18.547 0.449 1 98.06 69 MET B N 1
ATOM 1499 C CA . MET B 1 69 ? 2.328 -19.797 1.036 1 98.06 69 MET B CA 1
ATOM 1500 C C . MET B 1 69 ? 2.236 -20.891 -0.022 1 98.06 69 MET B C 1
ATOM 1502 O O . MET B 1 69 ? 1.936 -22.047 0.296 1 98.06 69 MET B O 1
ATOM 1506 N N . GLY B 1 70 ? 2.449 -20.547 -1.254 1 97.69 70 GLY B N 1
ATOM 1507 C CA . GLY B 1 70 ? 2.4 -21.531 -2.326 1 97.69 70 GLY B CA 1
ATOM 1508 C C . GLY B 1 70 ? 0.987 -21.938 -2.701 1 97.69 70 GLY B C 1
ATOM 1509 O O . GLY B 1 70 ? 0.75 -23.062 -3.125 1 97.69 70 GLY B O 1
ATOM 1510 N N . ALA B 1 71 ? 0.067 -21 -2.549 1 97.56 71 ALA B N 1
ATOM 1511 C CA . ALA B 1 71 ? -1.332 -21.281 -2.861 1 97.56 71 ALA B CA 1
ATOM 1512 C C . ALA B 1 71 ? -1.519 -21.531 -4.355 1 97.56 71 ALA B C 1
ATOM 1514 O O . ALA B 1 71 ? -0.7 -21.109 -5.172 1 97.56 71 ALA B O 1
ATOM 1515 N N . ASP B 1 72 ? -2.549 -22.297 -4.668 1 98 72 ASP B N 1
ATOM 1516 C CA . ASP B 1 72 ? -2.973 -22.469 -6.055 1 98 72 ASP B CA 1
ATOM 1517 C C . ASP B 1 72 ? -3.746 -21.234 -6.543 1 98 72 ASP B C 1
ATOM 1519 O O . ASP B 1 72 ? -4.969 -21.172 -6.406 1 98 72 ASP B O 1
ATOM 1523 N N . LEU B 1 73 ? -3.137 -20.344 -7.227 1 98.25 73 LEU B N 1
ATOM 1524 C CA . LEU B 1 73 ? -3.66 -19.016 -7.543 1 98.25 73 LEU B CA 1
ATOM 1525 C C . LEU B 1 73 ? -4.734 -19.094 -8.617 1 98.25 73 LEU B C 1
ATOM 1527 O O . LEU B 1 73 ? -5.527 -18.172 -8.781 1 98.25 73 LEU B O 1
ATOM 1531 N N . ASP B 1 74 ? -4.746 -20.188 -9.312 1 98.06 74 ASP B N 1
ATOM 1532 C CA . ASP B 1 74 ? -5.699 -20.359 -10.406 1 98.06 74 ASP B CA 1
ATOM 1533 C C . ASP B 1 74 ? -7.008 -20.969 -9.906 1 98.06 74 ASP B C 1
ATOM 1535 O O . ASP B 1 74 ? -8.062 -20.766 -10.516 1 98.06 74 ASP B O 1
ATOM 1539 N N . ASN B 1 75 ? -6.883 -21.641 -8.719 1 98.12 75 ASN B N 1
ATOM 1540 C CA . ASN B 1 75 ? -8.062 -22.391 -8.32 1 98.12 75 ASN B CA 1
ATOM 1541 C C . ASN B 1 75 ? -8.609 -21.922 -6.977 1 98.12 75 ASN B C 1
ATOM 1543 O O . ASN B 1 75 ? -9.75 -22.203 -6.629 1 98.12 75 ASN B O 1
ATOM 1547 N N . GLU B 1 76 ? -7.77 -21.281 -6.203 1 97.94 76 GLU B N 1
ATOM 1548 C CA . GLU B 1 76 ? -8.281 -20.703 -4.957 1 97.94 76 GLU B CA 1
ATOM 1549 C C . GLU B 1 76 ? -9.242 -19.562 -5.234 1 97.94 76 GLU B C 1
ATOM 1551 O O . GLU B 1 76 ? -8.898 -18.609 -5.953 1 97.94 76 GLU B O 1
ATOM 1556 N N . GLN B 1 77 ? -10.453 -19.672 -4.645 1 97.94 77 GLN B N 1
ATOM 1557 C CA . GLN B 1 77 ? -11.5 -18.688 -4.922 1 97.94 77 GLN B CA 1
ATOM 1558 C C . GLN B 1 77 ? -11.445 -17.531 -3.924 1 97.94 77 GLN B C 1
ATOM 1560 O O . GLN B 1 77 ? -11.094 -17.719 -2.76 1 97.94 77 GLN B O 1
ATOM 1565 N N . ALA B 1 78 ? -11.875 -16.391 -4.332 1 98.06 78 ALA B N 1
ATOM 1566 C CA . ALA B 1 78 ? -11.867 -15.172 -3.533 1 98.06 78 ALA B CA 1
ATOM 1567 C C . ALA B 1 78 ? -12.602 -15.375 -2.209 1 98.06 78 ALA B C 1
ATOM 1569 O O . ALA B 1 78 ? -12.102 -14.977 -1.152 1 98.06 78 ALA B O 1
ATOM 1570 N N . GLN B 1 79 ? -13.719 -16.031 -2.199 1 96.69 79 GLN B N 1
ATOM 1571 C CA . GLN B 1 79 ? -14.531 -16.203 -1 1 96.69 79 GLN B CA 1
ATOM 1572 C C . GLN B 1 79 ? -13.805 -17.016 0.057 1 96.69 79 GLN B C 1
ATOM 1574 O O . GLN B 1 79 ? -14.039 -16.844 1.256 1 96.69 79 GLN B O 1
ATOM 1579 N N . ALA B 1 80 ? -12.922 -17.875 -0.352 1 97.62 80 ALA B N 1
ATOM 1580 C CA . ALA B 1 80 ? -12.227 -18.781 0.569 1 97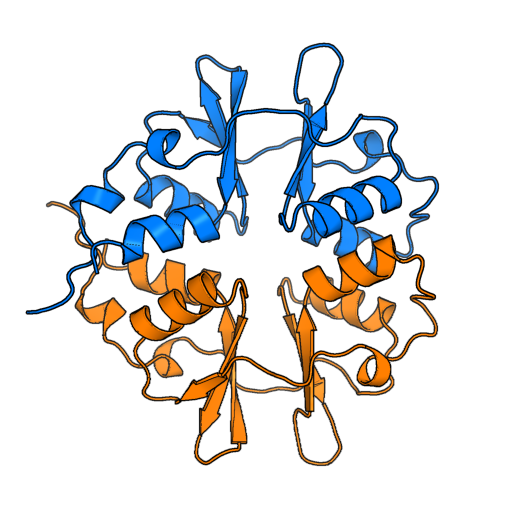.62 80 ALA B CA 1
ATOM 1581 C C . ALA B 1 80 ? -11.062 -18.062 1.247 1 97.62 80 ALA B C 1
ATOM 1583 O O . ALA B 1 80 ? -10.578 -18.516 2.291 1 97.62 80 ALA B O 1
ATOM 1584 N N . VAL B 1 81 ? -10.586 -16.922 0.667 1 97.88 81 VAL B N 1
ATOM 1585 C CA . VAL B 1 81 ? -9.328 -16.375 1.155 1 97.88 81 VAL B CA 1
ATOM 1586 C C . VAL B 1 81 ? -9.531 -14.898 1.523 1 97.88 81 VAL B C 1
ATOM 1588 O O . VAL B 1 81 ? -8.617 -14.258 2.059 1 97.88 81 VAL B O 1
ATOM 1591 N N . MET B 1 82 ? -10.664 -14.352 1.236 1 96.81 82 MET B N 1
ATOM 1592 C CA . MET B 1 82 ? -10.898 -12.938 1.507 1 96.81 82 MET B CA 1
ATOM 1593 C C . MET B 1 82 ? -10.922 -12.664 3.008 1 96.81 82 MET B C 1
ATOM 1595 O O . MET B 1 82 ? -11.203 -13.562 3.801 1 96.81 82 MET B O 1
ATOM 1599 N N . THR B 1 83 ? -10.586 -11.445 3.359 1 96.12 83 THR B N 1
ATOM 1600 C CA . THR B 1 83 ? -10.727 -10.984 4.734 1 96.12 83 THR B CA 1
ATOM 1601 C C . THR B 1 83 ? -12.18 -10.609 5.027 1 96.12 83 THR B C 1
ATOM 1603 O O . THR B 1 83 ? -12.789 -9.852 4.273 1 96.12 83 THR B O 1
ATOM 1606 N N . THR B 1 84 ? -12.734 -11.117 6.156 1 94.38 84 THR B N 1
ATOM 1607 C CA . THR B 1 84 ? -14.125 -10.836 6.477 1 94.38 84 THR B CA 1
ATOM 1608 C C . THR B 1 84 ? -14.234 -10.016 7.762 1 94.38 84 THR B C 1
ATOM 1610 O O . THR B 1 84 ? -15.289 -9.453 8.062 1 94.38 84 THR B O 1
ATOM 1613 N N . ASP B 1 85 ? -13.227 -10.055 8.602 1 93.38 85 ASP B N 1
ATOM 1614 C CA . ASP B 1 85 ? -13.156 -9.172 9.766 1 93.38 85 ASP B CA 1
ATOM 1615 C C . ASP B 1 85 ? -12.555 -7.816 9.391 1 93.38 85 ASP B C 1
ATOM 1617 O O . ASP B 1 85 ? -11.375 -7.562 9.664 1 93.38 85 ASP B O 1
ATOM 1621 N N . LEU B 1 86 ? -13.391 -6.973 8.914 1 94.06 86 LEU B N 1
ATOM 1622 C CA . LEU B 1 86 ? -12.945 -5.762 8.234 1 94.06 86 LEU B CA 1
ATOM 1623 C C . LEU B 1 86 ? -12.773 -4.613 9.219 1 94.06 86 LEU B C 1
ATOM 1625 O O . LEU B 1 86 ? -13.633 -4.395 10.078 1 94.06 86 LEU B O 1
ATOM 1629 N N . VAL B 1 87 ? -11.688 -3.949 9.219 1 96.5 87 VAL B N 1
ATOM 1630 C CA . VAL B 1 87 ? -11.562 -2.633 9.836 1 96.5 87 VAL B CA 1
ATOM 1631 C C . VAL B 1 87 ? -12.438 -1.629 9.094 1 96.5 87 VAL B C 1
ATOM 1633 O O . VAL B 1 87 ? -12.32 -1.471 7.875 1 96.5 87 VAL B O 1
ATOM 1636 N N . SER B 1 88 ? -13.391 -1.033 9.789 1 96.81 88 SER B N 1
ATOM 1637 C CA . SER B 1 88 ? -14.367 -0.182 9.117 1 96.81 88 SER B CA 1
ATOM 1638 C C . SER B 1 88 ? -14.5 1.164 9.82 1 96.81 88 SER B C 1
ATOM 1640 O O . SER B 1 88 ? -14.133 1.302 10.992 1 96.81 88 SER B O 1
ATOM 1642 N N . ALA B 1 89 ? -14.953 2.098 9.094 1 97.94 89 ALA B N 1
ATOM 1643 C CA . ALA B 1 89 ? -15.266 3.438 9.586 1 97.94 89 ALA B CA 1
ATOM 1644 C C . ALA B 1 89 ? -16.688 3.846 9.211 1 97.94 89 ALA B C 1
ATOM 1646 O O . ALA B 1 89 ? -17.25 3.326 8.242 1 97.94 89 ALA B O 1
ATOM 1647 N N . ASP B 1 90 ? -17.219 4.719 10 1 98.25 90 ASP B N 1
ATOM 1648 C CA . ASP B 1 90 ? -18.484 5.352 9.633 1 98.25 90 ASP B CA 1
ATOM 1649 C C . ASP B 1 90 ? -18.266 6.469 8.617 1 98.25 90 ASP B C 1
ATOM 1651 O O . ASP B 1 90 ? -17.219 7.129 8.633 1 98.25 90 ASP B O 1
ATOM 1655 N N . VAL B 1 91 ? -19.312 6.734 7.777 1 97.5 91 VAL B N 1
ATOM 1656 C CA . VAL B 1 91 ? -19.203 7.738 6.727 1 97.5 91 VAL B CA 1
ATOM 1657 C C . VAL B 1 91 ? -18.828 9.086 7.336 1 97.5 91 VAL B C 1
ATOM 1659 O O . VAL B 1 91 ? -18.266 9.945 6.66 1 97.5 91 VAL B O 1
ATOM 1662 N N . HIS B 1 92 ? -19.031 9.32 8.68 1 98.12 92 HIS B N 1
ATOM 1663 C CA . HIS B 1 92 ? -18.844 10.625 9.305 1 98.12 92 HIS B CA 1
ATOM 1664 C C . HIS B 1 92 ? -17.531 10.68 10.078 1 98.12 92 HIS B C 1
ATOM 1666 O O . HIS B 1 92 ? -17.156 11.734 10.594 1 98.12 92 HIS B O 1
ATOM 1672 N N . ASP B 1 93 ? -16.891 9.539 10.25 1 98 93 ASP B N 1
ATOM 1673 C CA . ASP B 1 93 ? -15.578 9.578 10.898 1 98 93 ASP B CA 1
ATOM 1674 C C . ASP B 1 93 ? -14.633 10.523 10.156 1 98 93 ASP B C 1
ATOM 1676 O O . ASP B 1 93 ? -14.719 10.664 8.938 1 98 93 ASP B O 1
ATOM 1680 N N . SER B 1 94 ? -13.75 11.188 10.836 1 97.38 94 SER B N 1
ATOM 1681 C CA . SER B 1 94 ? -12.852 12.148 10.211 1 97.38 94 SER B CA 1
ATOM 1682 C C . SER B 1 94 ? -11.75 11.445 9.422 1 97.38 94 SER B C 1
ATOM 1684 O O . SER B 1 94 ? -11.383 10.312 9.742 1 97.38 94 SER B O 1
ATOM 1686 N N . ILE B 1 95 ? -11.227 12.125 8.484 1 96.69 95 ILE B N 1
ATOM 1687 C CA . ILE B 1 95 ? -10.125 11.633 7.672 1 96.69 95 ILE B CA 1
ATOM 1688 C C . ILE B 1 95 ? -8.938 11.289 8.57 1 96.69 95 ILE B C 1
ATOM 1690 O O . ILE B 1 95 ? -8.32 10.227 8.414 1 96.69 95 ILE B O 1
ATOM 1694 N N . ALA B 1 96 ? -8.656 12.086 9.562 1 95.75 96 ALA B N 1
ATOM 1695 C CA . ALA B 1 96 ? -7.547 11.844 10.477 1 95.75 96 ALA B CA 1
ATOM 1696 C C . ALA B 1 96 ? -7.781 10.578 11.297 1 95.75 96 ALA B C 1
ATOM 1698 O O . ALA B 1 96 ? -6.867 9.773 11.484 1 95.75 96 ALA B O 1
ATOM 1699 N N . ASP B 1 97 ? -8.992 10.398 11.797 1 96.88 97 ASP B N 1
ATOM 1700 C CA . ASP B 1 97 ? -9.312 9.219 12.594 1 96.88 97 ASP B CA 1
ATOM 1701 C C . ASP B 1 97 ? -9.148 7.938 11.773 1 96.88 97 ASP B C 1
ATOM 1703 O O . ASP B 1 97 ? -8.648 6.93 12.273 1 96.88 97 ASP B O 1
ATOM 1707 N N . VAL B 1 98 ? -9.57 8.031 10.539 1 98.19 98 VAL B N 1
ATOM 1708 C CA . VAL B 1 98 ? -9.445 6.875 9.656 1 98.19 98 VAL B CA 1
ATOM 1709 C C . VAL B 1 98 ? -7.965 6.59 9.398 1 98.19 98 VAL B C 1
ATOM 1711 O O . VAL B 1 98 ? -7.539 5.43 9.406 1 98.19 98 VAL B O 1
ATOM 1714 N N . GLY B 1 99 ? -7.195 7.613 9.164 1 97.5 99 GLY B N 1
ATOM 1715 C CA . GLY B 1 99 ? -5.758 7.434 9.031 1 97.5 99 GLY B CA 1
ATOM 1716 C C . GLY B 1 99 ? -5.125 6.773 10.242 1 97.5 99 GLY B C 1
ATOM 1717 O O . GLY B 1 99 ? -4.289 5.879 10.102 1 97.5 99 GLY B O 1
ATOM 1718 N N . ARG B 1 100 ? -5.527 7.184 11.43 1 97.25 100 ARG B N 1
ATOM 1719 C CA . ARG B 1 100 ? -5.004 6.594 12.664 1 97.25 100 ARG B CA 1
ATOM 1720 C C . ARG B 1 100 ? -5.395 5.121 12.773 1 97.25 100 ARG B C 1
ATOM 1722 O O . ARG B 1 100 ? -4.594 4.297 13.219 1 97.25 100 ARG B O 1
ATOM 1729 N N . GLN B 1 101 ? -6.578 4.824 12.406 1 97.94 101 GLN B N 1
ATOM 1730 C CA . GLN B 1 101 ? -7.027 3.438 12.406 1 97.94 101 GLN B CA 1
ATOM 1731 C C . GLN B 1 101 ? -6.145 2.57 11.516 1 97.94 101 GLN B C 1
ATOM 1733 O O . GLN B 1 101 ? -5.812 1.438 11.875 1 97.94 101 GLN B O 1
ATOM 1738 N N . MET B 1 102 ? -5.801 3.135 10.336 1 98.38 102 MET B N 1
ATOM 1739 C CA . MET B 1 102 ? -4.934 2.398 9.422 1 98.38 102 MET B CA 1
ATOM 1740 C C . MET B 1 102 ? -3.584 2.104 10.07 1 98.38 102 MET B C 1
ATOM 1742 O O . MET B 1 102 ? -3.076 0.985 9.977 1 98.38 102 MET B O 1
ATOM 1746 N N . ILE B 1 103 ? -3.08 3.1 10.695 1 97.31 103 ILE B N 1
ATOM 1747 C CA . ILE B 1 103 ? -1.775 2.953 11.336 1 97.31 103 ILE B CA 1
ATOM 1748 C C . ILE B 1 103 ? -1.869 1.943 12.477 1 97.31 103 ILE B C 1
ATOM 1750 O O . ILE B 1 103 ? -1.072 1.005 12.555 1 97.31 103 ILE B O 1
ATOM 1754 N N . GLU B 1 104 ? -2.814 2.039 13.328 1 96.81 104 GLU B N 1
ATOM 1755 C CA . GLU B 1 104 ? -2.975 1.229 14.531 1 96.81 104 GLU B CA 1
ATOM 1756 C C . GLU B 1 104 ? -3.248 -0.232 14.18 1 96.81 104 GLU B C 1
ATOM 1758 O O . GLU B 1 104 ? -2.742 -1.14 14.844 1 96.81 104 GLU B O 1
ATOM 1763 N N . ASN B 1 105 ? -4.023 -0.417 13.164 1 97.25 105 ASN B N 1
ATOM 1764 C CA . ASN B 1 105 ?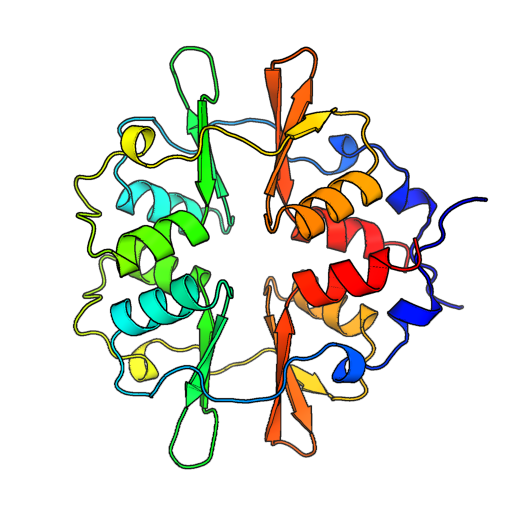 -4.426 -1.774 12.805 1 97.25 105 ASN B CA 1
ATOM 1765 C C . ASN B 1 105 ? -3.531 -2.357 11.719 1 97.25 105 ASN B C 1
ATOM 1767 O O . ASN B 1 105 ? -3.746 -3.484 11.266 1 97.25 105 ASN B O 1
ATOM 1771 N N . ARG B 1 106 ? -2.605 -1.565 11.164 1 96.44 106 ARG B N 1
ATOM 1772 C CA . ARG B 1 106 ? -1.639 -1.976 10.156 1 96.44 106 ARG B CA 1
ATOM 1773 C C . ARG B 1 106 ? -2.342 -2.416 8.875 1 96.44 106 ARG B C 1
ATOM 1775 O O . ARG B 1 106 ? -2.016 -3.461 8.305 1 96.44 106 ARG B O 1
ATOM 1782 N N . VAL B 1 107 ? -3.359 -1.649 8.508 1 97.31 107 VAL B N 1
ATOM 1783 C CA . VAL B 1 107 ? -4.043 -1.851 7.234 1 97.31 107 VAL B CA 1
ATOM 1784 C C . VAL B 1 107 ? -3.893 -0.603 6.363 1 97.31 107 VAL B C 1
ATOM 1786 O O . VAL B 1 107 ? -3.693 0.5 6.879 1 97.31 107 VAL B O 1
ATOM 1789 N N . ARG B 1 108 ? -4.012 -0.773 5.047 1 97.81 108 ARG B N 1
ATOM 1790 C CA . ARG B 1 108 ? -3.865 0.344 4.117 1 97.81 108 ARG B CA 1
ATOM 1791 C C . ARG B 1 108 ? -5.219 0.769 3.555 1 97.81 108 ARG B C 1
ATOM 1793 O O . ARG B 1 108 ? -5.309 1.754 2.82 1 97.81 108 ARG B O 1
ATOM 1800 N N . HIS B 1 109 ? -6.23 -0.059 3.867 1 97.31 109 HIS B N 1
ATOM 1801 C CA . HIS B 1 109 ? -7.586 0.209 3.398 1 97.31 109 HIS B CA 1
ATOM 1802 C C . HIS B 1 109 ? -8.602 0.031 4.52 1 97.31 109 HIS B C 1
ATOM 1804 O O . HIS B 1 109 ? -8.484 -0.893 5.328 1 97.31 109 HIS B O 1
ATOM 1810 N N . VAL B 1 110 ? -9.523 0.902 4.523 1 97.62 110 VAL B N 1
ATOM 1811 C CA . VAL B 1 110 ? -10.625 0.849 5.477 1 97.62 110 VAL B CA 1
ATOM 1812 C C . VAL B 1 110 ? -11.961 0.913 4.734 1 97.62 110 VAL B C 1
ATOM 1814 O O . VAL B 1 110 ? -12.141 1.752 3.85 1 97.62 110 VAL B O 1
ATOM 1817 N N . VAL B 1 111 ? -12.828 -0.005 5.059 1 96.94 111 VAL B N 1
ATOM 1818 C CA . VAL B 1 111 ? -14.164 -0.004 4.48 1 96.94 111 VAL B CA 1
ATOM 1819 C C . VAL B 1 111 ? -15.039 1.027 5.191 1 96.94 111 VAL B C 1
ATOM 1821 O O . VAL B 1 111 ? -14.938 1.2 6.41 1 96.94 111 VAL B O 1
ATOM 1824 N N . VAL B 1 112 ? -15.844 1.702 4.422 1 97.19 112 VAL B N 1
ATOM 1825 C CA . VAL B 1 112 ? -16.719 2.732 4.977 1 97.19 112 VAL B CA 1
ATOM 1826 C C . VAL B 1 112 ? -18.156 2.229 5.008 1 97.19 112 VAL B C 1
ATOM 1828 O O . VAL B 1 112 ? -18.656 1.678 4.02 1 97.19 112 VAL B O 1
ATOM 1831 N N . ARG B 1 113 ? -18.766 2.447 6.137 1 96.56 113 ARG B N 1
ATOM 1832 C CA . ARG B 1 113 ? -20.125 1.943 6.336 1 96.56 113 ARG B CA 1
ATOM 1833 C C . ARG B 1 113 ? -21.094 3.084 6.609 1 96.56 113 ARG B C 1
ATOM 1835 O O . ARG B 1 113 ? -20.703 4.121 7.148 1 96.56 113 ARG B O 1
ATOM 1842 N N . LYS B 1 114 ? -22.297 2.871 6.109 1 95.06 114 LYS B N 1
ATOM 1843 C CA . LYS B 1 114 ? -23.484 3.652 6.48 1 95.06 114 LYS B CA 1
ATOM 1844 C C . LYS B 1 114 ? -24.609 2.748 6.941 1 95.06 114 LYS B C 1
ATOM 1846 O O . LYS B 1 114 ? -25.047 1.865 6.199 1 95.06 114 LYS B O 1
ATOM 1851 N N . ASP B 1 115 ? -25.188 2.943 8.133 1 91.38 115 ASP B N 1
ATOM 1852 C CA . ASP B 1 115 ? -26.281 2.133 8.68 1 91.38 115 ASP B CA 1
ATOM 1853 C C . ASP B 1 115 ? -26 0.644 8.484 1 91.38 115 ASP B C 1
ATOM 1855 O O . ASP B 1 115 ? -26.844 -0.091 7.977 1 91.38 115 ASP B O 1
ATOM 1859 N N . ASP B 1 116 ? -24.828 0.094 8.664 1 86.31 116 ASP B N 1
ATOM 1860 C CA . ASP B 1 116 ? -24.375 -1.293 8.703 1 86.31 116 ASP B CA 1
ATOM 1861 C C . ASP B 1 116 ? -24.141 -1.834 7.297 1 86.31 116 ASP B C 1
ATOM 1863 O O . ASP B 1 116 ? -23.953 -3.037 7.109 1 86.31 116 ASP B O 1
ATOM 1867 N N . ARG B 1 117 ? -24.203 -0.98 6.375 1 91.62 117 ARG B N 1
ATOM 1868 C CA . ARG B 1 117 ? -23.922 -1.365 4.996 1 91.62 117 ARG B CA 1
ATOM 1869 C C . ARG B 1 117 ? -22.594 -0.788 4.531 1 91.62 117 ARG B C 1
ATOM 1871 O O . ARG B 1 117 ? -22.25 0.353 4.855 1 91.62 117 ARG B O 1
ATOM 1878 N N . ILE B 1 118 ? -21.906 -1.615 3.803 1 93.81 118 ILE B N 1
ATOM 1879 C CA . ILE B 1 118 ? -20.688 -1.119 3.184 1 93.81 118 ILE B CA 1
ATOM 1880 C C . ILE B 1 118 ? -21.031 -0.169 2.039 1 93.81 118 ILE B C 1
ATOM 1882 O O . ILE B 1 118 ? -21.75 -0.544 1.108 1 93.81 118 ILE B O 1
ATOM 1886 N N . VAL B 1 119 ? -20.484 1.063 2.102 1 93.38 119 VAL B N 1
ATOM 1887 C CA . VAL B 1 119 ? -20.859 2.039 1.084 1 93.38 119 VAL B CA 1
ATOM 1888 C C . VAL B 1 119 ? -19.625 2.506 0.332 1 93.38 119 VAL B C 1
ATOM 1890 O O . VAL B 1 119 ? -19.719 3.213 -0.672 1 93.38 119 VAL B O 1
ATOM 1893 N N . GLY B 1 120 ? -18.469 2.148 0.808 1 94.88 120 GLY B N 1
ATOM 1894 C CA . GLY B 1 120 ? -17.266 2.553 0.115 1 94.88 120 GLY B CA 1
ATOM 1895 C C . GLY B 1 120 ? -15.992 2.008 0.754 1 94.88 120 GLY B C 1
ATOM 1896 O O . GLY B 1 120 ? -16.062 1.153 1.641 1 94.88 120 GLY B O 1
ATOM 1897 N N . ILE B 1 121 ? -14.898 2.438 0.244 1 96.56 121 ILE B N 1
ATOM 1898 C CA . ILE B 1 121 ? -13.578 2.057 0.735 1 96.56 121 ILE B CA 1
ATOM 1899 C C . ILE B 1 121 ? -12.602 3.223 0.563 1 96.56 121 ILE B C 1
ATOM 1901 O O . ILE B 1 121 ? -12.734 4.016 -0.373 1 96.56 121 ILE B O 1
ATOM 1905 N N . VAL B 1 122 ? -11.711 3.385 1.498 1 97.69 122 VAL B N 1
ATOM 1906 C CA . VAL B 1 122 ? -10.719 4.453 1.447 1 97.69 122 VAL B CA 1
ATOM 1907 C C . VAL B 1 122 ? -9.32 3.869 1.618 1 97.69 122 VAL B C 1
ATOM 1909 O O . VAL B 1 122 ? -9.109 2.982 2.449 1 97.69 122 VAL B O 1
ATOM 1912 N N . SER B 1 123 ? -8.391 4.387 0.827 1 97.81 123 SER B N 1
ATOM 1913 C CA . SER B 1 123 ? -7.008 3.924 0.901 1 97.81 123 SER B CA 1
ATOM 1914 C C . SER B 1 123 ? -6.137 4.914 1.669 1 97.81 123 SER B C 1
ATOM 1916 O O . SER B 1 123 ? -6.512 6.074 1.846 1 97.81 123 SER B O 1
ATOM 1918 N N . MET B 1 124 ? -5.02 4.434 2.098 1 98.38 124 MET B N 1
ATOM 1919 C CA . MET B 1 124 ? -4.035 5.301 2.74 1 98.38 124 MET B CA 1
ATOM 1920 C C . MET B 1 124 ? -3.598 6.418 1.8 1 98.38 124 MET B C 1
ATOM 1922 O O . MET B 1 124 ? -3.33 7.539 2.24 1 98.38 124 MET B O 1
ATOM 1926 N N . ARG B 1 125 ? -3.535 6.16 0.5 1 98 125 ARG B N 1
ATOM 1927 C CA . ARG B 1 125 ? -3.215 7.191 -0.479 1 98 125 ARG B CA 1
ATOM 1928 C C . ARG B 1 125 ? -4.25 8.312 -0.454 1 98 125 ARG B C 1
ATOM 1930 O O . ARG B 1 125 ? -3.9 9.492 -0.512 1 98 125 ARG B O 1
ATOM 1937 N N . ASP B 1 126 ? -5.52 7.949 -0.445 1 97 126 ASP B N 1
ATOM 1938 C CA . ASP B 1 126 ? -6.586 8.938 -0.357 1 97 126 ASP B CA 1
ATOM 1939 C C . ASP B 1 126 ? -6.398 9.844 0.86 1 97 126 ASP B C 1
ATOM 1941 O O . ASP B 1 126 ? -6.539 11.062 0.762 1 97 126 ASP B O 1
ATOM 1945 N N . VAL B 1 127 ? -6.113 9.188 2.006 1 96.94 127 VAL B N 1
ATOM 1946 C CA . VAL B 1 127 ? -5.961 9.914 3.262 1 96.94 127 VAL B CA 1
ATOM 1947 C C . VAL B 1 127 ? -4.762 10.852 3.174 1 96.94 127 VAL B C 1
ATOM 1949 O O . VAL B 1 127 ? -4.863 12.031 3.514 1 96.94 127 VAL B O 1
ATOM 1952 N N . LEU B 1 128 ? -3.654 10.32 2.719 1 96.88 128 LEU B N 1
ATOM 1953 C CA . LEU B 1 128 ? -2.447 11.133 2.611 1 96.88 128 LEU B CA 1
ATOM 1954 C C . LEU B 1 128 ? -2.664 12.305 1.663 1 96.88 128 LEU B C 1
ATOM 1956 O O . LEU B 1 128 ? -2.268 13.43 1.964 1 96.88 128 LEU B O 1
ATOM 1960 N N . ASP B 1 129 ? -3.297 12.023 0.528 1 96.69 129 ASP B N 1
ATOM 1961 C CA . ASP B 1 129 ? -3.58 13.07 -0.453 1 96.69 129 ASP B CA 1
ATOM 1962 C C . ASP B 1 129 ? -4.41 14.195 0.163 1 96.69 129 ASP B C 1
ATOM 1964 O O . ASP B 1 129 ? -4.098 15.367 -0.017 1 96.69 129 ASP B O 1
ATOM 1968 N N . ALA B 1 130 ? -5.383 13.875 0.856 1 95 130 ALA B N 1
ATOM 1969 C CA . ALA B 1 130 ? -6.254 14.852 1.502 1 95 130 ALA B CA 1
ATOM 1970 C C . ALA B 1 130 ? -5.48 15.68 2.529 1 95 130 ALA B C 1
ATOM 1972 O O . ALA B 1 130 ? -5.668 16.891 2.621 1 95 130 ALA B O 1
ATOM 1973 N N . LEU B 1 131 ? -4.645 14.992 3.314 1 92.5 131 LEU B N 1
ATOM 1974 C CA . LEU B 1 131 ? -3.93 15.664 4.395 1 92.5 131 LEU B CA 1
ATOM 1975 C C . LEU B 1 131 ? -2.857 16.594 3.838 1 92.5 131 LEU B C 1
ATOM 1977 O O . LEU B 1 131 ? -2.514 17.594 4.465 1 92.5 131 LEU B O 1
ATOM 1981 N N . LEU B 1 132 ? -2.342 16.297 2.633 1 92.94 132 LEU B N 1
ATOM 1982 C CA . LEU B 1 132 ? -1.261 17.094 2.061 1 92.94 132 LEU B CA 1
ATOM 1983 C C . LEU B 1 132 ? -1.813 18.234 1.215 1 92.94 132 LEU B C 1
ATOM 1985 O O . LEU B 1 132 ? -1.091 19.188 0.895 1 92.94 132 LEU B O 1
ATOM 1989 N N . ALA B 1 133 ? -3.062 18.109 0.701 1 86.06 133 ALA B N 1
ATOM 1990 C CA . ALA B 1 133 ? -3.682 19.188 -0.073 1 86.06 133 ALA B CA 1
ATOM 1991 C C . ALA B 1 133 ? -3.633 20.516 0.686 1 86.06 133 ALA B C 1
ATOM 1993 O O . ALA B 1 133 ? -3.547 21.578 0.077 1 86.06 133 ALA B O 1
ATOM 1994 N N . GLY B 1 134 ? -3.672 20.469 1.938 1 70.31 134 GLY B N 1
ATOM 1995 C CA . GLY B 1 134 ? -3.654 21.688 2.738 1 70.31 134 GLY B CA 1
ATOM 1996 C C . GLY B 1 134 ? -2.26 22.094 3.17 1 70.31 134 GLY B C 1
ATOM 1997 O O . GLY B 1 134 ? -2.096 23.016 3.963 1 70.31 134 GLY B O 1
ATOM 1998 N N . VAL B 1 135 ? -1.34 21.344 2.725 1 67.19 135 VAL B N 1
ATOM 1999 C CA . VAL B 1 135 ? 0.035 21.594 3.141 1 67.19 135 VAL B CA 1
ATOM 2000 C C . VAL B 1 135 ? 0.834 22.156 1.965 1 67.19 135 VAL B C 1
ATOM 2002 O O . VAL B 1 135 ? 0.579 21.812 0.81 1 67.19 135 VAL B O 1
#

Secondary structure (DSSP, 8-state):
------HHHHHSBGGGTPEE----EETT-BHHHHHHHHHHHT-SEEEEEETTEEEEEEEHHHHHHHHHTT--TTT-BHHHHSB-S--EEETTSBHHHHHHHHHHHT-SEEEEEETTEEEEEEEHHHHHHHHHHT-/------HHHHHSBGGGTPEE----EETT-BHHHHHHHHHHHT-SEEEEEETTEEEEEEEHHHHHHHHHTT--TTT-BHHHHSB-S--EEETTSBHHHHHHHHHHHT-SEEEEEETTEEEEEEEHHHHHHHHHHT-

Sequence (270 aa):
MTDTIDRDAAAQPVKTIMRDTLADVEQHDSVRDVAAELTADEIGAVLVGGPMGPIGVLSERDVVTLVAMGADLDNEQAQAVMTTDLVSADVHDSIADVGRQMIENRVRHVVVRKDDRIVGIVSMRDVLDALLAGVMTDTIDRDAAAQPVKTIMRDTLADVEQHDSVRDVAAELTADEIGAVLVGGPMGPIGVLSERDVVTLVAMGADLDNEQAQAVMTTDLVSADVHDSIADVGRQMIENRVRHVVVRKDDRIVGIVSMRDVLDALLAGV